Protein AF-A0A8B8QX11-F1 (afdb_monomer_lite)

Radius of gyration: 29.37 Å; chains: 1; bounding box: 84×66×84 Å

Sequence (356 aa):
MDNKTGKLFLIFAKRSDYLTQLTKYLSDDGWHVRSIDDLRVLAAINDKVQSDTVCLLITEPLARDLSKKELLLIVKFTSKNGSLIIAGSGDSQKQDHRDKLNVLAAQYGIRFNDDCVIRPNPYKHYHPKEVLIEDFVVNRGLGDSLRKHIGRKKSIDDSYLKEQGVGTGPRIIYAEGCTLSVGKRSTIVMTSSKWALPSSQAICSFHRDKDGSNRVIALGSASIMEDPYIEKEDNMALIKTFIEFISNKDFAINVSDAKTIEIPESNITPDVNRLIEVPIACFQEPDPLPDDKSTLIDKKLFNIDNSMLPKLIEAYGKLNVSRGPLTLIKPEIDRLPLELEPATHGFLLRKLTREK

Secondary structure (DSSP, 8-state):
-------EEEEE-TTGGG-HHHHHHHHHTT-EEEE-S-TTHHHHHHHH---S-EEEEEESSPSSPPPHHHHHHHHHHHHTT-EEEEE----GGGHHHHHHHHHHHGGGTEEE-S---B-SS--TT--TTEEEEES-B-SHHHHHHHHHH------THHHHHHHTT--SS-EEEEESPPPEEE-TTSEEEEE--TTSBSTT-EEEEEEE-TTS--EEEEES-SGGGSHHHHTSTTHHHHHHHHHHHHH-TT----HHHHHS--PPP------HHHHHTS----SSPPPPPPS-TTTTS--------GGGHHHHHHHHHHHT---S---------SSPPP------------------

Foldseek 3Di:
DDPDQFEEEEEQDLCVVQLPVVCVVCVVVGYDYDYDPDLVVLVVCLVPDPHPAYEYEAEPPGNDQDDPVSLVSVVVCLQQLYEYEYEAFQDLVPVVSQVRSQVSCVVLQKHFDNHAKFFPDDDDPDDRSFDKFAPFFQWVLLQVQLVVLPPDDDDPVCVVCVVVVGDPGAIFTAHRFTFMDGDLQKFQGTAGDCRIAVHRGGQKIWGADPVLRGTYIYGRHPCLSGNVGCPPGSSVSSVVSVVCSRNDSPSDTDSVSRVPDDRDPRDDDPPVVVVVVPDPPDPDDDDDDDPDPVVVPPPDDDDPDCPCVVVVVVVCVVVVPDPDDDDPDPDPPVDDPDPDDPDPDDDPPPDPDPDD

Structure (mmCIF, N/CA/C/O backbone):
data_AF-A0A8B8QX11-F1
#
_entry.id   AF-A0A8B8QX11-F1
#
loop_
_atom_site.group_PDB
_atom_site.id
_atom_site.type_symbol
_atom_site.label_atom_id
_atom_site.label_alt_id
_atom_site.label_comp_id
_atom_site.label_asym_id
_atom_site.label_entity_id
_atom_site.label_seq_id
_atom_site.pdbx_PDB_ins_code
_atom_site.Cartn_x
_atom_site.Cartn_y
_atom_site.Cartn_z
_atom_site.occupancy
_atom_site.B_iso_or_equiv
_atom_site.auth_seq_id
_atom_site.auth_comp_id
_atom_site.auth_asym_id
_atom_site.auth_atom_id
_atom_site.pdbx_PDB_model_num
ATOM 1 N N . MET A 1 1 ? -13.945 4.547 35.382 1.00 36.88 1 MET A N 1
ATOM 2 C CA . MET A 1 1 ? -15.023 4.486 34.379 1.00 36.88 1 MET A CA 1
ATOM 3 C C . MET A 1 1 ? -15.142 5.878 33.808 1.00 36.88 1 MET A C 1
ATOM 5 O O . MET A 1 1 ? -15.429 6.764 34.587 1.00 36.88 1 MET A O 1
ATOM 9 N N . ASP A 1 2 ? -14.879 6.058 32.517 1.00 32.72 2 ASP A N 1
ATOM 10 C CA . ASP A 1 2 ? -15.324 7.232 31.762 1.00 32.72 2 ASP A CA 1
ATOM 11 C C . ASP A 1 2 ? -15.683 6.734 30.363 1.00 32.72 2 ASP A C 1
ATOM 13 O O . ASP A 1 2 ? -14.833 6.546 29.490 1.00 32.72 2 ASP A O 1
ATOM 17 N N . ASN A 1 3 ? -16.966 6.410 30.205 1.00 38.09 3 ASN A N 1
ATOM 18 C CA . ASN A 1 3 ? -17.599 6.141 28.923 1.00 38.09 3 ASN A CA 1
ATOM 19 C C . ASN A 1 3 ? -17.728 7.476 28.186 1.00 38.09 3 ASN A C 1
ATOM 21 O O . ASN A 1 3 ? -18.750 8.148 28.290 1.00 38.09 3 ASN A O 1
ATOM 25 N N . LYS A 1 4 ? -16.689 7.877 27.451 1.00 40.91 4 LYS A N 1
ATOM 26 C CA . LYS A 1 4 ? -16.843 8.897 26.413 1.00 40.91 4 LYS A CA 1
ATOM 27 C C . LYS A 1 4 ? -17.110 8.183 25.096 1.00 40.91 4 LYS A C 1
ATOM 29 O O . LYS A 1 4 ? -16.252 7.476 24.575 1.00 40.91 4 LYS A O 1
ATOM 34 N N . THR A 1 5 ? -18.326 8.353 24.588 1.00 48.88 5 THR A N 1
ATOM 35 C CA . THR A 1 5 ? -18.676 8.151 23.180 1.00 48.88 5 THR A CA 1
ATOM 36 C C . THR A 1 5 ? -17.703 8.980 22.344 1.00 48.88 5 THR A C 1
ATOM 38 O O . THR A 1 5 ? -17.770 10.208 22.355 1.00 48.88 5 THR A O 1
ATOM 41 N N . GLY A 1 6 ? -16.735 8.334 21.703 1.00 63.38 6 GLY A N 1
ATOM 42 C CA . GLY A 1 6 ? -15.656 9.030 21.009 1.00 63.38 6 GLY A CA 1
ATOM 43 C C . GLY A 1 6 ? -14.972 8.138 19.986 1.00 63.38 6 GLY A C 1
ATOM 44 O O . GLY A 1 6 ? -15.007 6.912 20.103 1.00 63.38 6 GLY A O 1
ATOM 45 N N . LYS A 1 7 ? -14.369 8.763 18.971 1.00 79.44 7 LYS A N 1
ATOM 46 C CA . LYS A 1 7 ? -13.597 8.079 17.933 1.00 79.44 7 LYS A CA 1
ATOM 47 C C . LYS A 1 7 ? -12.397 7.380 18.583 1.00 79.44 7 LYS A C 1
ATOM 49 O O . LYS A 1 7 ? -11.600 8.027 19.263 1.00 79.44 7 LYS A O 1
ATOM 54 N N . LEU A 1 8 ? -12.274 6.066 18.410 1.00 84.19 8 LEU A N 1
ATOM 55 C CA . LEU A 1 8 ? -11.213 5.264 19.029 1.00 84.19 8 LEU A CA 1
ATOM 56 C C . LEU A 1 8 ? -10.239 4.769 17.956 1.00 84.19 8 LEU A C 1
ATOM 58 O O . LEU A 1 8 ? -10.659 4.141 16.985 1.00 84.19 8 LEU A O 1
ATOM 62 N N . PHE A 1 9 ? -8.945 5.018 18.147 1.00 85.88 9 PHE A N 1
ATOM 63 C CA . PHE A 1 9 ? -7.885 4.556 17.253 1.00 85.88 9 PHE A CA 1
ATOM 64 C C . PHE A 1 9 ? -6.960 3.593 18.000 1.00 85.88 9 PHE A C 1
ATOM 66 O O . PHE A 1 9 ? -6.338 3.952 18.998 1.00 85.88 9 PHE A O 1
ATOM 73 N N . LEU A 1 10 ? -6.887 2.353 17.536 1.00 86.12 10 LEU A N 1
ATOM 74 C CA . LEU A 1 10 ? -6.102 1.286 18.142 1.00 86.12 10 LEU A CA 1
ATOM 75 C C . LEU A 1 10 ? -4.873 1.021 17.284 1.00 86.12 10 LEU A C 1
ATOM 77 O O . LEU A 1 10 ? -5.010 0.779 16.089 1.00 86.12 10 LEU A O 1
ATOM 81 N N . ILE A 1 11 ? -3.688 1.040 17.885 1.00 86.38 11 ILE A N 1
ATOM 82 C CA . ILE A 1 11 ? -2.427 0.784 17.187 1.00 86.38 11 ILE A CA 1
ATOM 83 C C . ILE A 1 11 ? -1.883 -0.563 17.649 1.00 86.38 11 ILE A C 1
ATOM 85 O O . ILE A 1 11 ? -1.594 -0.745 18.827 1.00 86.38 11 ILE A O 1
ATOM 89 N N . PHE A 1 12 ? -1.740 -1.496 16.712 1.00 84.38 12 PHE A N 1
ATOM 90 C CA . PHE A 1 12 ? -1.061 -2.772 16.895 1.00 84.38 12 PHE A CA 1
ATOM 91 C C . PHE A 1 12 ? 0.217 -2.762 16.049 1.00 84.38 12 PHE A C 1
ATOM 93 O O . PHE A 1 12 ? 0.216 -3.120 14.867 1.00 84.38 12 PHE A O 1
ATOM 100 N N . ALA A 1 13 ? 1.306 -2.292 16.653 1.00 80.00 13 ALA A N 1
ATOM 101 C CA . ALA A 1 13 ? 2.589 -2.089 15.991 1.00 80.00 13 ALA A CA 1
ATOM 102 C C . ALA A 1 13 ? 3.733 -2.537 16.903 1.00 80.00 13 ALA A C 1
ATOM 104 O O . ALA A 1 13 ? 3.718 -2.248 18.094 1.00 80.00 13 ALA A O 1
ATOM 105 N N . LYS A 1 14 ? 4.768 -3.182 16.346 1.00 72.88 14 LYS A N 1
ATOM 106 C CA . LYS A 1 14 ? 5.995 -3.500 17.105 1.00 72.88 14 LYS A CA 1
ATOM 107 C C . LYS A 1 14 ? 6.758 -2.242 17.541 1.00 72.88 14 LYS A C 1
ATOM 109 O O . LYS A 1 14 ? 7.521 -2.277 18.498 1.00 72.88 14 LYS A O 1
ATOM 114 N N . ARG A 1 15 ? 6.595 -1.160 16.780 1.00 71.25 15 ARG A N 1
ATOM 115 C CA . ARG A 1 15 ? 7.331 0.104 16.878 1.00 71.25 15 ARG A CA 1
ATOM 116 C C . ARG A 1 15 ? 6.370 1.272 17.120 1.00 71.25 15 ARG A C 1
ATOM 118 O O . ARG A 1 15 ? 6.361 2.236 16.363 1.00 71.25 15 ARG A O 1
ATOM 125 N N . SER A 1 16 ? 5.537 1.188 18.159 1.00 71.19 16 SER A N 1
ATOM 126 C CA . SER A 1 16 ? 4.616 2.285 18.505 1.00 71.19 16 SER A CA 1
ATOM 127 C C . SER A 1 16 ? 5.335 3.604 18.809 1.00 71.19 16 SER A C 1
ATOM 129 O O . SER A 1 16 ? 4.757 4.669 18.611 1.00 71.19 16 SER A O 1
ATOM 131 N N . ASP A 1 17 ? 6.599 3.536 19.231 1.00 73.75 17 ASP A N 1
ATOM 132 C CA . ASP A 1 17 ? 7.418 4.694 19.613 1.00 73.75 17 ASP A CA 1
ATOM 133 C C . ASP A 1 17 ? 7.771 5.618 18.440 1.00 73.75 17 ASP A C 1
ATOM 135 O O . ASP A 1 17 ? 8.156 6.757 18.663 1.00 73.75 17 ASP A O 1
ATOM 139 N N . TYR A 1 18 ? 7.628 5.149 17.196 1.00 79.12 18 TYR A N 1
ATOM 140 C CA . TYR A 1 18 ? 7.888 5.937 15.985 1.00 79.12 18 TYR A CA 1
ATOM 141 C C . TYR A 1 18 ? 6.623 6.583 15.408 1.00 79.12 18 TYR A C 1
ATOM 143 O O . TYR A 1 18 ? 6.667 7.125 14.309 1.00 79.12 18 TYR A O 1
ATOM 151 N N . LEU A 1 19 ? 5.484 6.481 16.099 1.00 82.75 19 LEU A N 1
ATOM 152 C CA . LEU A 1 19 ? 4.196 7.027 15.661 1.00 82.75 19 LEU A CA 1
ATOM 153 C C . LEU A 1 19 ? 3.760 8.215 16.529 1.00 82.75 19 LEU A C 1
ATOM 155 O O . LEU A 1 19 ? 2.567 8.509 16.631 1.00 82.75 19 LEU A O 1
ATOM 159 N N . THR A 1 20 ? 4.695 8.895 17.197 1.00 84.25 20 THR A N 1
ATOM 160 C CA . THR A 1 20 ? 4.362 9.949 18.165 1.00 84.25 20 THR A CA 1
ATOM 161 C C . THR A 1 20 ? 3.659 11.125 17.495 1.00 84.25 20 THR A C 1
ATOM 163 O O . THR A 1 20 ? 2.621 11.579 17.985 1.00 84.25 20 THR A O 1
ATOM 166 N N . GLN A 1 21 ? 4.139 11.557 16.330 1.00 85.75 21 GLN A N 1
ATOM 167 C CA . GLN A 1 21 ? 3.547 12.645 15.559 1.00 85.75 21 GLN A CA 1
ATOM 168 C C . GLN A 1 21 ? 2.160 12.262 15.036 1.00 85.75 21 GLN A C 1
ATOM 170 O O . GLN A 1 21 ? 1.229 13.067 15.117 1.00 85.75 21 GLN A O 1
ATOM 175 N N . LEU A 1 22 ? 1.981 11.011 14.597 1.00 86.75 22 LEU A N 1
ATOM 176 C CA . LEU A 1 22 ? 0.671 10.483 14.212 1.00 86.75 22 LEU A CA 1
ATOM 177 C C . LEU A 1 22 ? -0.304 10.499 15.396 1.00 86.75 22 LEU A C 1
ATOM 179 O O . LEU A 1 22 ? -1.446 10.930 15.247 1.00 86.75 22 LEU A O 1
ATOM 183 N N . THR A 1 23 ? 0.127 10.049 16.580 1.00 86.50 23 THR A N 1
ATOM 184 C CA . THR A 1 23 ? -0.748 10.015 17.762 1.00 86.50 23 THR A CA 1
ATOM 185 C C . THR A 1 23 ? -1.154 11.412 18.217 1.00 86.50 23 THR A C 1
ATOM 187 O O . THR A 1 23 ? -2.313 11.619 18.575 1.00 86.50 23 THR A O 1
ATOM 190 N N . LYS A 1 24 ? -0.234 12.381 18.129 1.00 87.38 24 LYS A N 1
ATOM 191 C CA . LYS A 1 24 ? -0.506 13.790 18.412 1.00 87.38 24 LYS A CA 1
ATOM 192 C C . LYS A 1 24 ? -1.528 14.353 17.427 1.00 87.38 24 LYS A C 1
ATOM 194 O O . LYS A 1 24 ? -2.547 14.886 17.855 1.00 87.38 24 LYS A O 1
ATOM 199 N N . TYR A 1 25 ? -1.314 14.134 16.130 1.00 86.69 25 TYR A N 1
ATOM 200 C CA . TYR A 1 25 ? -2.248 14.555 15.088 1.00 86.69 25 TYR A CA 1
ATOM 201 C C . TYR A 1 25 ? -3.656 13.976 15.300 1.00 86.69 25 TYR A C 1
ATOM 203 O O . TYR A 1 25 ? -4.654 14.690 15.240 1.00 86.69 25 TYR A O 1
ATOM 211 N N . LEU A 1 26 ? -3.740 12.678 15.594 1.00 86.50 26 LEU A N 1
ATOM 212 C CA . LEU A 1 26 ? -5.005 12.008 15.885 1.00 86.50 26 LEU A CA 1
ATOM 213 C C . LEU A 1 26 ? -5.678 12.583 17.137 1.00 86.50 26 LEU A C 1
ATOM 215 O O . LEU A 1 26 ? -6.893 12.776 17.134 1.00 86.50 26 LEU A O 1
ATOM 219 N N . SER A 1 27 ? -4.909 12.892 18.184 1.00 85.56 27 SER A N 1
ATOM 220 C CA . SER A 1 27 ? -5.449 13.511 19.397 1.00 85.56 27 SER A CA 1
ATOM 221 C C . SER A 1 27 ? -5.988 14.923 19.152 1.00 85.56 27 SER A C 1
ATOM 223 O O . SER A 1 27 ? -7.042 15.261 19.692 1.00 85.56 27 SER A O 1
ATOM 225 N N . ASP A 1 28 ? -5.338 15.697 18.276 1.00 85.62 28 ASP A N 1
ATOM 226 C CA . ASP A 1 28 ? -5.794 17.028 17.862 1.00 85.62 28 ASP A CA 1
ATOM 227 C C . ASP A 1 28 ? -7.104 16.948 17.048 1.00 85.62 28 ASP A C 1
ATOM 229 O O . ASP A 1 28 ? -7.985 17.791 17.205 1.00 85.62 28 ASP A O 1
ATOM 233 N N . ASP A 1 29 ? -7.281 15.894 16.239 1.00 81.62 29 ASP A N 1
ATOM 234 C CA . ASP A 1 29 ? -8.519 15.599 15.487 1.00 81.62 29 ASP A CA 1
ATOM 235 C C . ASP A 1 29 ? -9.624 14.937 16.355 1.00 81.62 29 ASP A C 1
ATOM 237 O O . ASP A 1 29 ? -10.689 14.541 15.867 1.00 81.62 29 ASP A O 1
ATOM 241 N N . GLY A 1 30 ? -9.387 14.811 17.668 1.00 82.12 30 GLY A N 1
ATOM 242 C CA . GLY A 1 30 ? -10.349 14.297 18.647 1.00 82.12 30 GLY A CA 1
ATOM 243 C C . GLY A 1 30 ? -10.424 12.770 18.747 1.00 82.12 30 GLY A C 1
ATOM 244 O O . GLY A 1 30 ? -11.388 12.241 19.306 1.00 82.12 30 GLY A O 1
ATOM 245 N N . TRP A 1 31 ? -9.435 12.042 18.219 1.00 84.44 31 TRP A N 1
ATOM 246 C CA . TRP A 1 31 ? -9.334 10.591 18.371 1.00 84.44 31 TRP A CA 1
ATOM 247 C C . TRP A 1 31 ? -8.647 10.204 19.677 1.00 84.44 31 TRP A C 1
ATOM 249 O O . TRP A 1 31 ? -7.588 10.713 20.042 1.00 84.44 31 TRP A O 1
ATOM 259 N N . HIS A 1 32 ? -9.206 9.206 20.353 1.00 84.19 32 HIS A N 1
ATOM 260 C CA . HIS A 1 32 ? -8.545 8.554 21.473 1.00 84.19 32 HIS A CA 1
ATOM 261 C C . HIS A 1 32 ? -7.634 7.443 20.956 1.00 84.19 32 HIS A C 1
ATOM 263 O O . HIS A 1 32 ? -8.108 6.384 20.545 1.00 84.19 32 HIS A O 1
ATOM 269 N N . VAL A 1 33 ? -6.324 7.684 20.980 1.00 85.12 33 VAL A N 1
ATOM 270 C CA . VAL A 1 33 ? -5.323 6.718 20.518 1.00 85.12 33 VAL A CA 1
ATOM 271 C C . VAL A 1 33 ? -4.908 5.790 21.660 1.00 85.12 33 VAL A C 1
ATOM 273 O O . VAL A 1 33 ? -4.605 6.250 22.761 1.00 85.12 33 VAL A O 1
ATOM 276 N N . ARG A 1 34 ? -4.893 4.476 21.416 1.00 84.75 34 ARG A N 1
ATOM 277 C CA . ARG A 1 34 ? -4.377 3.465 22.352 1.00 84.75 34 ARG A CA 1
ATOM 278 C C . ARG A 1 34 ? -3.467 2.482 21.627 1.00 84.75 34 ARG A C 1
ATOM 280 O O . ARG A 1 34 ? -3.901 1.842 20.671 1.00 84.75 34 ARG A O 1
ATOM 287 N N . SER A 1 35 ? -2.238 2.329 22.114 1.00 82.62 35 SER A N 1
ATOM 288 C CA . SER A 1 35 ? -1.373 1.216 21.711 1.00 82.62 35 SER A CA 1
ATOM 289 C C . SER A 1 35 ? -1.852 -0.066 22.394 1.00 82.62 35 SER A C 1
ATOM 291 O O . SER A 1 35 ? -2.208 -0.041 23.575 1.00 82.62 35 SER A O 1
ATOM 293 N N . ILE A 1 36 ? -1.934 -1.162 21.646 1.00 81.56 36 ILE A N 1
ATOM 294 C CA . ILE A 1 36 ? -2.404 -2.460 22.129 1.00 81.56 36 ILE A CA 1
ATOM 295 C C . ILE A 1 36 ? -1.403 -3.538 21.720 1.00 81.56 36 ILE A C 1
ATOM 297 O O . ILE A 1 36 ? -1.141 -3.712 20.534 1.00 81.56 36 ILE A O 1
ATOM 301 N N . ASP A 1 37 ? -0.968 -4.341 22.691 1.00 74.94 37 ASP A N 1
ATOM 302 C CA . ASP A 1 37 ? -0.152 -5.543 22.453 1.00 74.94 37 ASP A CA 1
ATOM 303 C C . ASP A 1 37 ? -1.007 -6.817 22.310 1.00 74.94 37 ASP A C 1
ATOM 305 O O . ASP A 1 37 ? -0.598 -7.811 21.700 1.00 74.94 37 ASP A O 1
ATOM 309 N N . ASP A 1 38 ? -2.232 -6.790 22.851 1.00 74.06 38 ASP A N 1
ATOM 310 C CA . ASP A 1 38 ? -3.154 -7.923 22.876 1.00 74.06 38 ASP A CA 1
ATOM 311 C C . ASP A 1 38 ? -4.488 -7.663 22.172 1.00 74.06 38 ASP A C 1
ATOM 313 O O . ASP A 1 38 ? -5.389 -6.984 22.666 1.00 74.06 38 ASP A O 1
ATOM 317 N N . LEU A 1 39 ? -4.686 -8.344 21.042 1.00 75.19 39 LEU A N 1
ATOM 318 C CA . LEU A 1 39 ? -5.897 -8.238 20.220 1.00 75.19 39 LEU A CA 1
ATOM 319 C C . LEU A 1 39 ? -7.159 -8.806 20.892 1.00 75.19 39 LEU A C 1
ATOM 321 O O . LEU A 1 39 ? -8.265 -8.610 20.395 1.00 75.19 39 LEU A O 1
ATOM 325 N N . ARG A 1 40 ? -7.040 -9.464 22.053 1.00 70.06 40 ARG A N 1
ATOM 326 C CA . ARG A 1 40 ? -8.198 -9.890 22.866 1.00 70.06 40 ARG A CA 1
ATOM 327 C C . ARG A 1 40 ? -9.006 -8.705 23.390 1.00 70.06 40 ARG A C 1
ATOM 329 O O . ARG A 1 40 ? -10.204 -8.849 23.624 1.00 70.06 40 ARG A O 1
ATOM 336 N N . VAL A 1 41 ? -8.382 -7.531 23.508 1.00 72.56 41 VAL A N 1
ATOM 337 C CA . VAL A 1 41 ? -9.068 -6.278 23.845 1.00 72.56 41 VAL A CA 1
ATOM 338 C C . VAL A 1 41 ? -10.154 -5.955 22.810 1.00 72.56 41 VAL A C 1
ATOM 340 O O . VAL A 1 41 ? -11.187 -5.401 23.177 1.00 72.56 41 VAL A O 1
ATOM 343 N N . LEU A 1 42 ? -10.003 -6.398 21.552 1.00 71.38 42 LEU A N 1
ATOM 344 C CA . LEU A 1 42 ? -11.039 -6.244 20.527 1.00 71.38 42 LEU A CA 1
ATOM 345 C C . LEU A 1 42 ? -12.341 -6.954 20.901 1.00 71.38 42 LEU A C 1
ATOM 347 O O . LEU A 1 42 ? -13.400 -6.430 20.591 1.00 71.38 42 LEU A O 1
ATOM 351 N N . ALA A 1 43 ? -12.297 -8.101 21.589 1.00 66.44 43 ALA A N 1
ATOM 352 C CA . ALA A 1 43 ? -13.510 -8.788 22.036 1.00 66.44 43 ALA A CA 1
ATOM 353 C C . ALA A 1 43 ? -14.260 -7.957 23.090 1.00 66.44 43 ALA A C 1
ATOM 355 O O . ALA A 1 43 ? -15.457 -7.727 22.960 1.00 66.44 43 ALA A O 1
ATOM 356 N N . ALA A 1 44 ? -13.531 -7.418 24.073 1.00 65.88 44 ALA A N 1
ATOM 357 C CA . ALA A 1 44 ? -14.106 -6.549 25.098 1.00 65.88 44 ALA A CA 1
ATOM 358 C C . ALA A 1 44 ? -14.653 -5.236 24.514 1.00 65.88 44 ALA A C 1
ATOM 360 O O . ALA A 1 44 ? -15.662 -4.725 24.993 1.00 65.88 44 ALA A O 1
ATOM 361 N N . ILE A 1 45 ? -14.004 -4.703 23.476 1.00 69.25 45 ILE A N 1
ATOM 362 C CA . ILE A 1 45 ? -14.474 -3.535 22.725 1.00 69.25 45 ILE A CA 1
ATOM 363 C C . ILE A 1 45 ? -15.755 -3.881 21.964 1.00 69.25 45 ILE A C 1
ATOM 365 O O . ILE A 1 45 ? -16.736 -3.156 22.059 1.00 69.25 45 ILE A O 1
ATOM 369 N N . ASN A 1 46 ? -15.789 -5.029 21.289 1.00 64.06 46 ASN A N 1
ATOM 370 C CA . ASN A 1 46 ? -16.930 -5.462 20.482 1.00 64.06 46 ASN A CA 1
ATOM 371 C C . ASN A 1 46 ? -18.216 -5.706 21.298 1.00 64.06 46 ASN A C 1
ATOM 373 O O . ASN A 1 46 ? -19.308 -5.690 20.726 1.00 64.06 46 ASN A O 1
ATOM 377 N N . ASP A 1 47 ? -18.076 -5.942 22.606 1.00 60.31 47 ASP A N 1
ATOM 378 C CA . ASP A 1 47 ? -19.188 -6.168 23.535 1.00 60.31 47 ASP A CA 1
ATOM 379 C C . ASP A 1 47 ? -19.570 -4.913 24.345 1.00 60.31 47 ASP A C 1
ATOM 381 O O . ASP A 1 47 ? -20.685 -4.836 24.857 1.00 60.31 47 ASP A O 1
ATOM 385 N N . LYS A 1 48 ? -18.672 -3.921 24.478 1.00 54.16 48 LYS A N 1
ATOM 386 C CA . LYS A 1 48 ? -18.882 -2.733 25.337 1.00 54.16 48 LYS A CA 1
ATOM 387 C C . LYS A 1 48 ? -19.002 -1.403 24.599 1.00 54.16 48 LYS A C 1
ATOM 389 O O . LYS A 1 48 ? -19.401 -0.416 25.215 1.00 54.16 48 LYS A O 1
ATOM 394 N N . VAL A 1 49 ? -18.607 -1.322 23.334 1.00 52.66 49 VAL A N 1
ATOM 395 C CA . VAL A 1 49 ? -18.358 -0.028 22.696 1.00 52.66 49 VAL A CA 1
ATOM 396 C C . VAL A 1 49 ? -19.543 0.428 21.840 1.00 52.66 49 VAL A C 1
ATOM 398 O O . VAL A 1 49 ? -19.790 -0.087 20.758 1.00 52.66 49 VAL A O 1
ATOM 401 N N . GLN A 1 50 ? -20.235 1.457 22.341 1.00 50.09 50 GLN A N 1
ATOM 402 C CA . GLN A 1 50 ? -21.153 2.351 21.614 1.00 50.09 50 GLN A CA 1
ATOM 403 C C . GLN A 1 50 ? -20.392 3.530 20.957 1.00 50.09 50 GLN A C 1
ATOM 405 O O . GLN A 1 50 ? -20.873 4.658 20.956 1.00 50.09 50 GLN A O 1
ATOM 410 N N . SER A 1 51 ? -19.154 3.344 20.485 1.00 56.19 51 SER A N 1
ATOM 411 C CA . SER A 1 51 ? -18.451 4.423 19.771 1.00 56.19 51 SER A CA 1
ATOM 412 C C . SER A 1 51 ? -18.869 4.444 18.305 1.00 56.19 51 SER A C 1
ATOM 414 O O . SER A 1 51 ? -18.832 3.400 17.653 1.00 56.19 51 SER A O 1
ATOM 416 N N . ASP A 1 52 ? -19.140 5.629 17.762 1.00 62.06 52 ASP A N 1
ATOM 417 C CA . ASP A 1 52 ? -19.544 5.806 16.361 1.00 62.06 52 ASP A CA 1
ATOM 418 C C . ASP A 1 52 ? -18.479 5.366 15.341 1.00 62.06 52 ASP A C 1
ATOM 420 O O . ASP A 1 52 ? -18.806 5.063 14.190 1.00 62.06 52 ASP A O 1
ATOM 424 N N . THR A 1 53 ? -17.191 5.333 15.713 1.00 71.00 53 THR A N 1
ATOM 425 C CA . THR A 1 53 ? -16.108 4.907 14.808 1.00 71.00 53 THR A CA 1
ATOM 426 C C . THR A 1 53 ? -14.911 4.335 15.576 1.00 71.00 53 THR A C 1
ATOM 428 O O . THR A 1 53 ? -14.291 5.038 16.375 1.00 71.00 53 THR A O 1
ATOM 431 N N . VAL A 1 54 ? -14.560 3.071 15.308 1.00 83.19 54 VAL A N 1
ATOM 432 C CA . VAL A 1 54 ? -13.326 2.433 15.803 1.00 83.19 54 VAL A CA 1
ATOM 433 C C . VAL A 1 54 ? -12.433 2.080 14.622 1.00 83.19 54 VAL A C 1
ATOM 435 O O . VAL A 1 54 ? -12.890 1.433 13.678 1.00 83.19 54 VAL A O 1
ATOM 438 N N . CYS A 1 55 ? -11.161 2.465 14.691 1.00 85.81 55 CYS A N 1
ATOM 439 C CA . CYS A 1 55 ? -10.138 2.097 13.720 1.00 85.81 55 CYS A CA 1
ATOM 440 C C . CYS A 1 55 ? -9.053 1.242 14.378 1.00 85.81 55 CYS A C 1
ATOM 442 O O . CYS A 1 55 ? -8.583 1.575 15.463 1.00 85.81 55 CYS A O 1
ATOM 444 N N . LEU A 1 56 ? -8.639 0.165 13.714 1.00 87.88 56 LEU A N 1
ATOM 445 C CA . LEU A 1 56 ? -7.482 -0.646 14.083 1.00 87.88 56 LEU A CA 1
ATOM 446 C C . LEU A 1 56 ? -6.389 -0.476 13.024 1.00 87.88 56 LEU A C 1
ATOM 448 O O . LEU A 1 56 ? -6.625 -0.754 11.854 1.00 87.88 56 LEU A O 1
ATOM 452 N N . LEU A 1 57 ? -5.199 -0.048 13.433 1.00 89.00 57 LEU A N 1
ATOM 453 C CA . LEU A 1 57 ? -3.995 0.008 12.610 1.00 89.00 57 LEU A CA 1
ATOM 454 C C . LEU A 1 57 ? -3.110 -1.198 12.930 1.00 89.00 57 LEU A C 1
ATOM 456 O O . LEU A 1 57 ? -2.718 -1.389 14.078 1.00 89.00 57 LEU A O 1
ATOM 460 N N . ILE A 1 58 ? -2.785 -1.990 11.912 1.00 87.12 58 ILE A N 1
ATOM 461 C CA . ILE A 1 58 ? -1.839 -3.105 11.979 1.00 87.12 58 ILE A CA 1
ATOM 462 C C . ILE A 1 58 ? -0.666 -2.769 11.067 1.00 87.12 58 ILE A C 1
ATOM 464 O O . ILE A 1 58 ? -0.858 -2.587 9.865 1.00 87.12 58 ILE A O 1
ATOM 468 N N . THR A 1 59 ? 0.541 -2.710 11.623 1.00 83.50 59 THR A N 1
ATOM 469 C CA . THR A 1 59 ? 1.763 -2.423 10.858 1.00 83.50 59 THR A CA 1
ATOM 470 C C . THR A 1 59 ? 2.694 -3.628 10.810 1.00 83.50 59 THR A C 1
ATOM 472 O O . THR A 1 59 ? 2.865 -4.329 11.810 1.00 83.50 59 THR A O 1
ATOM 475 N N . GLU A 1 60 ? 3.372 -3.814 9.684 1.00 73.81 60 GLU A N 1
ATOM 476 C CA . GLU A 1 60 ? 4.530 -4.688 9.545 1.00 73.81 60 GLU A CA 1
ATOM 477 C C . GLU A 1 60 ? 5.827 -3.930 9.897 1.00 73.81 60 GLU A C 1
ATOM 479 O O . GLU A 1 60 ? 6.015 -2.815 9.411 1.00 73.81 60 GLU A O 1
ATOM 484 N N . PRO A 1 61 ? 6.748 -4.493 10.709 1.00 60.84 61 PRO A N 1
ATOM 485 C CA . PRO A 1 61 ? 6.722 -5.827 11.309 1.00 60.84 61 PRO A CA 1
ATOM 486 C C . PRO A 1 61 ? 5.695 -5.958 12.440 1.00 60.84 61 PRO A C 1
ATOM 488 O O . PRO A 1 61 ? 5.568 -5.080 13.295 1.00 60.84 61 PRO A O 1
ATOM 491 N N . LEU A 1 62 ? 5.020 -7.110 12.470 1.00 67.81 62 LEU A N 1
ATOM 492 C CA . LEU A 1 62 ? 4.071 -7.463 13.524 1.00 67.81 62 LEU A CA 1
ATOM 493 C C . LEU A 1 62 ? 4.782 -7.530 14.886 1.00 67.81 62 LEU A C 1
ATOM 495 O O . LEU A 1 62 ? 5.912 -8.016 14.989 1.00 67.81 62 LEU A O 1
ATOM 499 N N . ALA A 1 63 ? 4.111 -7.053 15.941 1.00 61.19 63 ALA A N 1
ATOM 500 C CA . ALA A 1 63 ? 4.609 -7.159 17.317 1.00 61.19 63 ALA A CA 1
ATOM 501 C C . ALA A 1 63 ? 4.732 -8.626 17.755 1.00 61.19 63 ALA A C 1
ATOM 503 O O . ALA A 1 63 ? 5.701 -9.011 18.408 1.00 61.19 63 ALA A O 1
ATOM 504 N N . ARG A 1 64 ? 3.757 -9.444 17.341 1.00 69.62 64 ARG A N 1
ATOM 505 C CA . ARG A 1 64 ? 3.682 -10.884 17.581 1.00 69.62 64 ARG A CA 1
ATOM 506 C C . ARG A 1 64 ? 2.893 -11.582 16.483 1.00 69.62 64 ARG A C 1
ATOM 508 O O . ARG A 1 64 ? 2.126 -10.951 15.755 1.00 69.62 64 ARG A O 1
ATOM 515 N N . ASP A 1 65 ? 3.025 -12.897 16.439 1.00 70.75 65 ASP A N 1
ATOM 516 C CA . ASP A 1 65 ? 2.261 -13.734 15.525 1.00 70.75 65 ASP A CA 1
ATOM 517 C C . ASP A 1 65 ? 0.756 -13.670 15.808 1.00 70.75 65 ASP A C 1
ATOM 519 O O . ASP A 1 65 ? 0.306 -13.694 16.960 1.00 70.75 65 ASP A O 1
ATOM 523 N N . LEU A 1 66 ? -0.020 -13.603 14.724 1.00 75.25 66 LEU A N 1
ATOM 524 C CA . LEU A 1 66 ? -1.478 -13.605 14.756 1.00 75.25 66 LEU A CA 1
ATOM 525 C C . LEU A 1 66 ? -1.986 -15.044 14.839 1.00 75.25 66 LEU A C 1
ATOM 527 O O . LEU A 1 66 ? -1.799 -15.847 13.923 1.00 75.25 66 LEU A O 1
ATOM 531 N N . SER A 1 67 ? -2.679 -15.380 15.925 1.00 81.06 67 SER A N 1
ATOM 532 C CA . SER A 1 67 ? -3.344 -16.678 16.030 1.00 81.06 67 SER A CA 1
ATOM 533 C C . SER A 1 67 ? -4.616 -16.725 15.175 1.00 81.06 67 SER A C 1
ATOM 535 O O . SER A 1 67 ? -5.278 -15.712 14.938 1.00 81.06 67 SER A O 1
ATOM 537 N N . LYS A 1 68 ? -5.057 -17.933 14.797 1.00 81.44 68 LYS A N 1
ATOM 538 C CA . LYS A 1 68 ? -6.338 -18.133 14.087 1.00 81.44 68 LYS A CA 1
ATOM 539 C C . LYS A 1 68 ? -7.533 -17.513 14.827 1.00 81.44 68 LYS A C 1
ATOM 541 O O . LYS A 1 68 ? -8.458 -17.015 14.193 1.00 81.44 68 LYS A O 1
ATOM 546 N N . LYS A 1 69 ? -7.514 -17.518 16.166 1.00 83.38 69 LYS A N 1
ATOM 547 C CA . LYS A 1 69 ? -8.574 -16.913 16.991 1.00 83.38 69 LYS A CA 1
ATOM 548 C C . LYS A 1 69 ? -8.609 -15.392 16.838 1.00 83.38 69 LYS A C 1
ATOM 550 O O . LYS A 1 69 ? -9.688 -14.816 16.811 1.00 83.38 69 LYS A O 1
ATOM 555 N N . GLU A 1 70 ? -7.453 -14.752 16.707 1.00 83.62 70 GLU A N 1
ATOM 556 C CA . GLU A 1 70 ? -7.342 -13.296 16.560 1.00 83.62 70 GLU A CA 1
ATOM 557 C C . GLU A 1 70 ? -7.728 -12.829 15.168 1.00 83.62 70 GLU A C 1
ATOM 559 O O . GLU A 1 70 ? -8.431 -11.832 15.047 1.00 83.62 70 GLU A O 1
ATOM 564 N N . LEU A 1 71 ? -7.385 -13.598 14.133 1.00 83.25 71 LEU A N 1
ATOM 565 C CA . LEU A 1 71 ? -7.895 -13.354 12.784 1.00 83.25 71 LEU A CA 1
ATOM 566 C C . LEU A 1 71 ? -9.431 -13.357 12.773 1.00 83.25 71 LEU A C 1
ATOM 568 O O . LEU A 1 71 ? -10.045 -12.436 12.244 1.00 83.25 71 LEU A O 1
ATOM 572 N N . LEU A 1 72 ? -10.065 -14.330 13.439 1.00 84.19 72 LEU A N 1
ATOM 573 C CA . LEU A 1 72 ? -11.526 -14.361 13.578 1.00 84.19 72 LEU A CA 1
ATOM 574 C C . LEU A 1 72 ? -12.076 -13.163 14.367 1.00 84.19 72 LEU A C 1
ATOM 576 O O . LEU A 1 72 ? -13.171 -12.692 14.065 1.00 84.19 72 LEU A O 1
ATOM 580 N N . LEU A 1 73 ? -11.347 -12.661 15.369 1.00 84.38 73 LEU A N 1
ATOM 581 C CA . LEU A 1 73 ? -11.740 -11.451 16.097 1.00 84.38 73 LEU A CA 1
ATOM 582 C C . LEU A 1 73 ? -11.663 -10.206 15.211 1.00 84.38 73 LEU A C 1
ATOM 584 O O . LEU A 1 73 ? -12.590 -9.404 15.251 1.00 84.38 73 LEU A O 1
ATOM 588 N N . ILE A 1 74 ? -10.623 -10.068 14.384 1.00 84.50 74 ILE A N 1
ATOM 589 C CA . ILE A 1 74 ? -10.475 -8.947 13.441 1.00 84.50 74 ILE A CA 1
ATOM 590 C C . ILE A 1 74 ? -11.596 -8.972 12.392 1.00 84.50 74 ILE A C 1
ATOM 592 O O . ILE A 1 74 ? -12.183 -7.936 12.085 1.00 84.50 74 ILE A O 1
ATOM 596 N N . VAL A 1 75 ? -11.960 -10.154 11.890 1.00 84.06 75 VAL A N 1
ATOM 597 C CA . VAL A 1 75 ? -13.091 -10.317 10.957 1.00 84.06 75 VAL A CA 1
ATOM 598 C C . VAL A 1 75 ? -14.419 -9.950 11.613 1.00 84.06 75 VAL A C 1
ATOM 600 O O . VAL A 1 75 ? -15.237 -9.236 11.036 1.00 84.06 75 VAL A O 1
ATOM 603 N N . LYS A 1 76 ? -14.646 -10.398 12.852 1.00 84.56 76 LYS A N 1
ATOM 604 C CA . LYS A 1 76 ? -15.843 -10.013 13.612 1.00 84.56 76 LYS A CA 1
ATOM 605 C C . LYS A 1 76 ? -15.873 -8.515 13.914 1.00 84.56 76 LYS A C 1
ATOM 607 O O . LYS A 1 76 ? -16.951 -7.936 13.944 1.00 84.56 76 LYS A O 1
ATOM 612 N N . PHE A 1 77 ? -14.716 -7.912 14.172 1.00 84.06 77 PHE A N 1
ATOM 613 C CA . PHE A 1 77 ? -14.577 -6.486 14.448 1.00 84.06 77 PHE A CA 1
ATOM 614 C C . PHE A 1 77 ? -14.902 -5.643 13.214 1.00 84.06 77 PHE A C 1
ATOM 616 O O . PHE A 1 77 ? -15.720 -4.732 13.303 1.00 84.06 77 PHE A O 1
ATOM 623 N N . THR A 1 78 ? -14.332 -5.988 12.058 1.00 82.12 78 THR A N 1
ATOM 624 C CA . THR A 1 78 ? -14.635 -5.305 10.792 1.00 82.12 78 THR A CA 1
ATOM 625 C C . THR A 1 78 ? -16.122 -5.402 10.466 1.00 82.12 78 THR A C 1
ATOM 627 O O . THR A 1 78 ? -16.770 -4.368 10.315 1.00 82.12 78 THR A O 1
ATOM 630 N N . SER A 1 79 ? -16.698 -6.611 10.551 1.00 80.19 79 SER A N 1
ATOM 631 C CA . SER A 1 79 ? -18.128 -6.867 10.285 1.00 80.19 79 SER A CA 1
ATOM 632 C C . SER A 1 79 ? -19.088 -6.000 11.114 1.00 80.19 79 SER A C 1
ATOM 634 O O . SER A 1 79 ? -20.198 -5.717 10.669 1.00 80.19 79 SER A O 1
ATOM 636 N N . LYS A 1 80 ? -18.686 -5.562 12.316 1.00 76.50 80 LYS A N 1
ATOM 637 C CA . LYS A 1 80 ? -19.477 -4.667 13.177 1.00 76.50 80 LYS A CA 1
ATOM 638 C C . LYS A 1 80 ? -19.108 -3.186 12.990 1.00 76.50 80 LYS A C 1
ATOM 640 O O . LYS A 1 80 ? -19.021 -2.449 13.968 1.00 76.50 80 LYS A O 1
ATOM 645 N N . ASN A 1 81 ? -18.907 -2.743 11.745 1.00 74.75 81 ASN A N 1
ATOM 646 C CA . ASN A 1 81 ? -18.590 -1.350 11.383 1.00 74.75 81 ASN A CA 1
ATOM 647 C C . ASN A 1 81 ? -17.213 -0.857 11.894 1.00 74.75 81 ASN A C 1
ATOM 649 O O . ASN A 1 81 ? -16.945 0.348 11.947 1.00 74.75 81 ASN A O 1
ATOM 653 N N . GLY A 1 82 ? -16.328 -1.787 12.264 1.00 80.88 82 GLY A N 1
ATOM 654 C CA . GLY A 1 82 ? -14.934 -1.500 12.580 1.00 80.88 82 GLY A CA 1
ATOM 655 C C . GLY A 1 82 ? -14.135 -1.228 11.308 1.00 80.88 82 GLY A C 1
ATOM 656 O O . GLY A 1 82 ? -14.297 -1.909 10.296 1.00 80.88 82 GLY A O 1
ATOM 657 N N . SER A 1 83 ? -13.259 -0.227 11.347 1.00 88.31 83 SER A N 1
ATOM 658 C CA . SER A 1 83 ? -12.366 0.087 10.228 1.00 88.31 83 SER A CA 1
ATOM 659 C C . SER A 1 83 ? -10.966 -0.461 10.483 1.00 88.31 83 SER A C 1
ATOM 661 O O . SER A 1 83 ? -10.505 -0.491 11.624 1.00 88.31 83 SER A O 1
ATOM 663 N N . LEU A 1 84 ? -10.291 -0.909 9.429 1.00 90.81 84 LEU A N 1
ATOM 664 C CA . LEU A 1 84 ? -8.985 -1.559 9.519 1.00 90.81 84 LEU A CA 1
ATOM 665 C C . LEU A 1 84 ? -7.991 -0.891 8.565 1.00 90.81 84 LEU A C 1
ATOM 667 O O . LEU A 1 84 ? -8.279 -0.727 7.385 1.00 90.81 84 LEU A O 1
ATOM 671 N N . ILE A 1 85 ? -6.808 -0.544 9.057 1.00 92.56 85 ILE A N 1
ATOM 672 C CA . ILE A 1 85 ? -5.665 -0.143 8.237 1.00 92.56 85 ILE A CA 1
ATOM 673 C C . ILE A 1 85 ? -4.605 -1.230 8.374 1.00 92.56 85 ILE A C 1
ATOM 675 O O . ILE A 1 85 ? -4.177 -1.546 9.482 1.00 92.56 85 ILE A O 1
ATOM 679 N N . ILE A 1 86 ? -4.185 -1.796 7.250 1.00 92.25 86 ILE A N 1
ATOM 680 C CA . ILE A 1 86 ? -3.115 -2.784 7.163 1.00 92.25 86 ILE A CA 1
ATOM 681 C C . ILE A 1 86 ? -1.951 -2.129 6.425 1.00 92.25 86 ILE A C 1
ATOM 683 O O . ILE A 1 86 ? -2.096 -1.757 5.261 1.00 92.25 86 ILE A O 1
ATOM 687 N N . ALA A 1 87 ? -0.807 -1.990 7.087 1.00 91.50 87 ALA A N 1
ATOM 688 C CA . ALA A 1 87 ? 0.394 -1.411 6.502 1.00 91.50 87 ALA A CA 1
ATOM 689 C C . ALA A 1 87 ? 1.522 -2.447 6.422 1.00 91.50 87 ALA A C 1
ATOM 691 O O . ALA A 1 87 ? 1.902 -3.013 7.445 1.00 91.50 87 ALA A O 1
ATOM 692 N N . GLY A 1 88 ? 2.033 -2.705 5.218 1.00 88.19 88 GLY A N 1
ATOM 693 C CA . GLY A 1 88 ? 3.114 -3.662 4.952 1.00 88.19 88 GLY A CA 1
ATOM 694 C C . GLY A 1 88 ? 4.500 -3.016 4.876 1.00 88.19 88 GLY A C 1
ATOM 695 O O . GLY A 1 88 ? 4.647 -1.806 5.048 1.00 88.19 88 GLY A O 1
ATOM 696 N N . SER A 1 89 ? 5.524 -3.819 4.585 1.00 86.50 89 SER A N 1
ATOM 697 C CA . SER A 1 89 ? 6.883 -3.340 4.288 1.00 86.50 89 SER A CA 1
ATOM 698 C C . SER A 1 89 ? 7.514 -4.126 3.131 1.00 86.50 89 SER A C 1
ATOM 700 O O . SER A 1 89 ? 7.227 -5.306 2.920 1.00 86.50 89 SER A O 1
ATOM 702 N N . GLY A 1 90 ? 8.373 -3.464 2.355 1.00 77.38 90 GLY A N 1
ATOM 703 C CA . GLY A 1 90 ? 9.050 -4.017 1.178 1.00 77.38 90 GLY A CA 1
ATOM 704 C C . GLY A 1 90 ? 10.385 -4.704 1.449 1.00 77.38 90 GLY A C 1
ATOM 705 O O . GLY A 1 90 ? 11.051 -5.120 0.509 1.00 77.38 90 GLY A O 1
ATOM 706 N N . ASP A 1 91 ? 10.821 -4.832 2.702 1.00 71.62 91 ASP A N 1
ATOM 707 C CA . ASP A 1 91 ? 12.137 -5.414 2.973 1.00 71.62 91 ASP A CA 1
ATOM 708 C C . ASP A 1 91 ? 12.119 -6.954 2.920 1.00 71.62 91 ASP A C 1
ATOM 710 O O . ASP A 1 91 ? 11.353 -7.610 3.628 1.00 71.62 91 ASP A O 1
ATOM 714 N N . SER A 1 92 ? 12.984 -7.536 2.083 1.00 56.38 92 SER A N 1
ATOM 715 C CA . SER A 1 92 ? 13.047 -8.980 1.788 1.00 56.38 92 SER A CA 1
ATOM 716 C C . SER A 1 92 ? 13.496 -9.841 2.974 1.00 56.38 92 SER A C 1
ATOM 718 O O . SER A 1 92 ? 13.259 -11.044 3.002 1.00 56.38 92 SER A O 1
ATOM 720 N N . GLN A 1 93 ? 14.090 -9.233 4.004 1.00 57.44 93 GLN A N 1
ATOM 721 C CA . GLN A 1 93 ? 14.580 -9.919 5.207 1.00 57.44 93 GLN A CA 1
ATOM 722 C C . GLN A 1 93 ? 13.454 -10.387 6.159 1.00 57.44 93 GLN A C 1
ATOM 724 O O . GLN A 1 93 ? 13.740 -10.881 7.249 1.00 57.44 93 GLN A O 1
ATOM 729 N N . LYS A 1 94 ? 12.171 -10.186 5.809 1.00 62.41 94 LYS A N 1
ATOM 730 C CA . LYS A 1 94 ? 11.017 -10.376 6.715 1.00 62.41 94 LYS A CA 1
ATOM 731 C C . LYS A 1 94 ? 9.839 -11.141 6.087 1.00 62.41 94 LYS A C 1
ATOM 733 O O . LYS A 1 94 ? 8.691 -10.896 6.455 1.00 62.41 94 LYS A O 1
ATOM 738 N N . GLN A 1 95 ? 10.106 -12.083 5.177 1.00 65.38 95 GLN A N 1
ATOM 739 C CA . GLN A 1 95 ? 9.069 -12.870 4.480 1.00 65.38 95 GLN A CA 1
ATOM 740 C C . GLN A 1 95 ? 8.030 -13.504 5.434 1.00 65.38 95 GLN A C 1
ATOM 742 O O . GLN A 1 95 ? 6.829 -13.405 5.180 1.00 65.38 95 GLN A O 1
ATOM 747 N N . ASP A 1 96 ? 8.458 -14.032 6.587 1.00 69.31 96 ASP A N 1
ATOM 748 C CA . ASP A 1 96 ? 7.567 -14.677 7.568 1.00 69.31 96 ASP A CA 1
ATOM 749 C C . ASP A 1 96 ? 6.468 -13.754 8.121 1.00 69.31 96 ASP A C 1
ATOM 751 O O . ASP A 1 96 ? 5.362 -14.201 8.437 1.00 69.31 96 ASP A O 1
ATOM 755 N N . HIS A 1 97 ? 6.761 -12.463 8.299 1.00 73.06 97 HIS A N 1
ATOM 756 C CA . HIS A 1 97 ? 5.783 -11.504 8.818 1.00 73.06 97 HIS A CA 1
ATOM 757 C C . HIS A 1 97 ? 4.794 -11.087 7.732 1.00 73.06 97 HIS A C 1
ATOM 759 O O . HIS A 1 97 ? 3.591 -10.991 8.005 1.00 73.06 97 HIS A O 1
ATOM 765 N N . ARG A 1 98 ? 5.285 -10.924 6.501 1.00 80.38 98 ARG A N 1
ATOM 766 C CA . ARG A 1 98 ? 4.461 -10.592 5.343 1.00 80.38 98 ARG A CA 1
ATOM 767 C C . ARG A 1 98 ? 3.462 -11.691 5.037 1.00 80.38 98 ARG A C 1
ATOM 769 O O . ARG A 1 98 ? 2.296 -11.393 4.810 1.00 80.38 98 ARG A O 1
ATOM 776 N N . ASP A 1 99 ? 3.869 -12.956 5.084 1.00 81.94 99 ASP A N 1
ATOM 777 C CA . ASP A 1 99 ? 2.961 -14.077 4.828 1.00 81.94 99 ASP A CA 1
ATOM 778 C C . ASP A 1 99 ? 1.808 -14.119 5.834 1.00 81.94 99 ASP A C 1
ATOM 780 O O . ASP A 1 99 ? 0.650 -14.32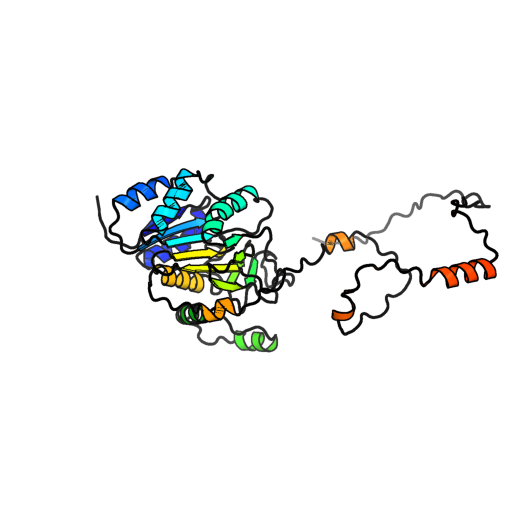0 5.463 1.00 81.94 99 ASP A O 1
ATOM 784 N N . LYS A 1 100 ? 2.082 -13.821 7.107 1.00 80.81 100 LYS A N 1
ATOM 785 C CA . LYS A 1 100 ? 1.049 -13.730 8.153 1.00 80.81 100 LYS A CA 1
ATOM 786 C C . LYS A 1 100 ? 0.097 -12.559 7.909 1.00 80.81 100 LYS A C 1
ATOM 788 O O . LYS A 1 100 ? -1.116 -12.702 8.074 1.00 80.81 100 LYS A O 1
ATOM 793 N N . LEU A 1 101 ? 0.626 -11.416 7.482 1.00 85.38 101 LEU A N 1
ATOM 794 C CA . LEU A 1 101 ? -0.171 -10.249 7.112 1.00 85.38 101 LEU A CA 1
ATOM 795 C C . LEU A 1 101 ? -0.987 -10.502 5.827 1.00 85.38 101 LEU A C 1
ATOM 797 O O . LEU A 1 101 ? -2.153 -10.114 5.747 1.00 85.38 101 LEU A O 1
ATOM 801 N N . ASN A 1 102 ? -0.439 -11.266 4.882 1.00 89.56 102 ASN A N 1
ATOM 802 C CA . ASN A 1 102 ? -1.113 -11.744 3.677 1.00 89.56 102 ASN A CA 1
ATOM 803 C C . ASN A 1 102 ? -2.267 -12.697 3.994 1.00 89.56 102 ASN A C 1
ATOM 805 O O . ASN A 1 102 ? -3.300 -12.611 3.339 1.00 89.56 102 ASN A O 1
ATOM 809 N N . VAL A 1 103 ? -2.162 -13.554 5.016 1.00 87.94 103 VAL A N 1
ATOM 810 C CA . VAL A 1 103 ? -3.290 -14.401 5.459 1.00 87.94 103 VAL A CA 1
ATOM 811 C C . VAL A 1 103 ? -4.493 -13.550 5.892 1.00 87.94 103 VAL A C 1
ATOM 813 O O . VAL A 1 103 ? -5.636 -13.911 5.604 1.00 87.94 103 VAL A O 1
ATOM 816 N N . LEU A 1 104 ? -4.254 -12.412 6.552 1.00 87.44 104 LEU A N 1
ATOM 817 C CA . LEU A 1 104 ? -5.308 -11.457 6.906 1.00 87.44 104 LEU A CA 1
ATOM 818 C C . LEU A 1 104 ? -5.829 -10.711 5.666 1.00 87.44 104 LEU A C 1
ATOM 820 O O . LEU A 1 104 ? -7.037 -10.649 5.442 1.00 87.44 104 LEU A O 1
ATOM 824 N N . ALA A 1 105 ? -4.926 -10.168 4.848 1.00 89.31 105 ALA A N 1
ATOM 825 C CA . ALA A 1 105 ? -5.266 -9.348 3.685 1.00 89.31 105 ALA A CA 1
ATOM 826 C C . ALA A 1 105 ? -5.965 -10.134 2.558 1.00 89.31 105 ALA A C 1
ATOM 828 O O . ALA A 1 105 ? -6.826 -9.590 1.857 1.00 89.31 105 ALA A O 1
ATOM 829 N N . ALA A 1 106 ? -5.676 -11.434 2.431 1.00 89.56 106 ALA A N 1
ATOM 830 C CA . ALA A 1 106 ? -6.249 -12.316 1.417 1.00 89.56 106 ALA A CA 1
ATOM 831 C C . ALA A 1 106 ? -7.781 -12.389 1.487 1.00 89.56 106 ALA A C 1
ATOM 833 O O . ALA A 1 106 ? -8.443 -12.553 0.462 1.00 89.56 106 ALA A O 1
ATOM 834 N N . GLN A 1 107 ? -8.369 -12.205 2.673 1.00 86.75 107 GLN A N 1
ATOM 835 C CA . GLN A 1 107 ? -9.825 -12.199 2.863 1.00 86.75 107 GLN A CA 1
ATOM 836 C C . GLN A 1 107 ? -10.499 -11.046 2.102 1.00 86.75 107 GLN A C 1
ATOM 838 O O . GLN A 1 107 ? -11.585 -11.210 1.535 1.00 86.75 107 GLN A O 1
ATOM 843 N N . TYR A 1 108 ? -9.796 -9.917 2.004 1.00 87.75 108 TYR A N 1
ATOM 844 C CA . TYR A 1 108 ? -10.201 -8.726 1.259 1.00 87.75 108 TYR A CA 1
ATOM 845 C C . TYR A 1 108 ? -9.718 -8.757 -0.203 1.00 87.75 108 TYR A C 1
ATOM 847 O O . TYR A 1 108 ? -9.936 -7.812 -0.960 1.00 87.75 108 TYR A O 1
ATOM 855 N N . GLY A 1 109 ? -9.088 -9.855 -0.638 1.00 87.75 109 GLY A N 1
ATOM 856 C CA . GLY A 1 109 ? -8.541 -10.007 -1.985 1.00 87.75 109 GLY A CA 1
ATOM 857 C C . GLY A 1 109 ? -7.304 -9.146 -2.236 1.00 87.75 109 GLY A C 1
ATOM 858 O O . GLY A 1 109 ? -7.115 -8.699 -3.363 1.00 87.75 109 GLY A O 1
ATOM 859 N N . ILE A 1 110 ? -6.506 -8.875 -1.203 1.00 91.88 110 ILE A N 1
ATOM 860 C CA . ILE A 1 110 ? -5.279 -8.077 -1.289 1.00 91.88 110 ILE A CA 1
ATOM 861 C C . ILE A 1 110 ? -4.099 -8.961 -0.885 1.00 91.88 110 ILE A C 1
ATOM 863 O O . ILE A 1 110 ? -4.193 -9.725 0.075 1.00 91.88 110 ILE A O 1
ATOM 867 N N . ARG A 1 111 ? -2.985 -8.852 -1.608 1.00 92.12 111 ARG A N 1
ATOM 868 C CA . ARG A 1 111 ? -1.720 -9.514 -1.283 1.00 92.12 111 ARG A CA 1
ATOM 869 C C . ARG A 1 111 ? -0.574 -8.516 -1.408 1.00 92.12 111 ARG A C 1
ATOM 871 O O . ARG A 1 111 ? -0.474 -7.819 -2.409 1.00 92.12 111 ARG A O 1
ATOM 878 N N . PHE A 1 112 ? 0.280 -8.473 -0.401 1.00 91.25 112 PHE A N 1
ATOM 879 C CA . PHE A 1 112 ? 1.532 -7.729 -0.379 1.00 91.25 112 PHE A CA 1
ATOM 880 C C . PHE A 1 112 ? 2.602 -8.564 -1.084 1.00 91.25 112 PHE A C 1
ATOM 882 O O . PHE A 1 112 ? 2.789 -9.743 -0.752 1.00 91.25 112 PHE A O 1
ATOM 889 N N . ASN A 1 113 ? 3.247 -7.974 -2.088 1.00 89.81 113 ASN A N 1
ATOM 890 C CA . ASN A 1 113 ? 4.239 -8.650 -2.918 1.00 89.81 113 ASN A CA 1
ATOM 891 C C . ASN A 1 113 ? 5.605 -8.707 -2.219 1.00 89.81 113 ASN A C 1
ATOM 893 O O . ASN A 1 113 ? 5.875 -7.952 -1.284 1.00 89.81 113 ASN A O 1
ATOM 897 N N . ASP A 1 114 ? 6.459 -9.635 -2.662 1.00 87.06 114 ASP A N 1
ATOM 898 C CA . ASP A 1 114 ? 7.850 -9.730 -2.203 1.00 87.06 114 ASP A CA 1
ATOM 899 C C . ASP A 1 114 ? 8.780 -8.886 -3.064 1.00 87.06 114 ASP A C 1
ATOM 901 O O . ASP A 1 114 ? 9.649 -9.380 -3.777 1.00 87.06 114 ASP A O 1
ATOM 905 N N . ASP A 1 115 ? 8.529 -7.586 -3.030 1.00 86.88 115 ASP A N 1
ATOM 906 C CA . ASP A 1 115 ? 9.319 -6.587 -3.717 1.00 86.88 115 ASP A CA 1
ATOM 907 C C . ASP A 1 115 ? 9.504 -5.340 -2.849 1.00 86.88 115 ASP A C 1
ATOM 909 O O . ASP A 1 115 ? 8.861 -5.143 -1.815 1.00 86.88 115 ASP A O 1
ATOM 913 N N . CYS A 1 116 ? 10.424 -4.487 -3.287 1.00 88.62 116 CYS A N 1
ATOM 914 C CA . CYS A 1 116 ? 10.649 -3.179 -2.704 1.00 88.62 116 CYS A CA 1
ATOM 915 C C . CYS A 1 116 ? 10.567 -2.147 -3.818 1.00 88.62 116 CYS A C 1
ATOM 917 O O . CYS A 1 116 ? 11.269 -2.263 -4.824 1.00 88.62 116 CYS A O 1
ATOM 919 N N . VAL A 1 117 ? 9.719 -1.140 -3.631 1.00 89.69 117 VAL A N 1
ATOM 920 C CA . VAL A 1 117 ? 9.662 -0.008 -4.550 1.00 89.69 117 VAL A CA 1
ATOM 921 C C . VAL A 1 117 ? 10.934 0.809 -4.350 1.00 89.69 117 VAL A C 1
ATOM 923 O O . VAL A 1 117 ? 11.185 1.318 -3.259 1.00 89.69 117 VAL A O 1
ATOM 926 N N . ILE A 1 118 ? 11.735 0.924 -5.405 1.00 89.31 118 ILE A N 1
ATOM 927 C CA . ILE A 1 118 ? 12.987 1.675 -5.411 1.00 89.31 118 ILE A CA 1
ATOM 928 C C . ILE A 1 118 ? 12.960 2.785 -6.455 1.00 89.31 118 ILE A C 1
ATOM 930 O O . ILE A 1 118 ? 12.272 2.707 -7.475 1.00 89.31 118 ILE A O 1
ATOM 934 N N . ARG A 1 119 ? 13.753 3.826 -6.217 1.00 84.69 119 ARG A N 1
ATOM 935 C CA . ARG A 1 119 ? 14.016 4.881 -7.190 1.00 84.69 119 ARG A CA 1
ATOM 936 C C . ARG A 1 119 ? 15.393 4.638 -7.819 1.00 84.69 119 ARG A C 1
ATOM 938 O O . ARG A 1 119 ? 16.385 4.718 -7.098 1.00 84.69 119 ARG A O 1
ATOM 945 N N . PRO A 1 120 ? 15.489 4.372 -9.134 1.00 80.56 120 PRO A N 1
ATOM 946 C CA . PRO A 1 120 ? 16.778 4.201 -9.805 1.00 80.56 120 PRO A CA 1
ATOM 947 C C . PRO A 1 120 ? 17.542 5.525 -9.921 1.00 80.56 120 PRO A C 1
ATOM 949 O O . PRO A 1 120 ? 18.766 5.551 -9.828 1.00 80.56 120 PRO A O 1
ATOM 952 N N . ASN A 1 121 ? 16.821 6.636 -10.090 1.00 77.94 121 ASN A N 1
ATOM 953 C CA . ASN A 1 121 ? 17.435 7.949 -10.235 1.00 77.94 121 ASN A CA 1
ATOM 954 C C . ASN A 1 121 ? 17.645 8.582 -8.855 1.00 77.94 121 ASN A C 1
ATOM 956 O O . ASN A 1 121 ? 16.661 8.747 -8.124 1.00 77.94 121 ASN A O 1
ATOM 960 N N . PRO A 1 122 ? 18.873 8.998 -8.507 1.00 74.75 122 PRO A N 1
ATOM 961 C CA . PRO A 1 122 ? 19.124 9.672 -7.243 1.00 74.75 122 PRO A CA 1
ATOM 962 C C . PRO A 1 122 ? 18.320 10.974 -7.178 1.00 74.75 122 PRO A C 1
ATOM 964 O O . PRO A 1 122 ? 18.212 11.710 -8.160 1.00 74.75 122 PRO A O 1
ATOM 967 N N . TYR A 1 123 ? 17.738 11.260 -6.015 1.00 73.00 123 TYR A N 1
ATOM 968 C CA . TYR A 1 123 ? 16.988 12.489 -5.787 1.00 73.00 123 TYR A CA 1
ATOM 969 C C . TYR A 1 123 ? 17.248 13.024 -4.390 1.00 73.00 123 TYR A C 1
ATOM 971 O O . TYR A 1 123 ? 16.969 12.357 -3.392 1.00 73.00 123 TYR A O 1
ATOM 979 N N . LYS A 1 124 ? 17.763 14.256 -4.333 1.00 81.00 124 LYS A N 1
ATOM 980 C CA . LYS A 1 124 ? 18.214 14.898 -3.093 1.00 81.00 124 LYS A CA 1
ATOM 981 C C . LYS A 1 124 ? 19.149 13.952 -2.311 1.00 81.00 124 LYS A C 1
ATOM 983 O O . LYS A 1 124 ? 20.119 13.450 -2.871 1.00 81.00 124 LYS A O 1
ATOM 988 N N . HIS A 1 125 ? 18.842 13.714 -1.037 1.00 77.50 125 HIS A N 1
ATOM 989 C CA . HIS A 1 125 ? 19.597 12.864 -0.114 1.00 77.50 125 HIS A CA 1
ATOM 990 C C . HIS A 1 125 ? 18.797 11.634 0.333 1.00 77.50 125 HIS A C 1
ATOM 992 O O . HIS A 1 125 ? 19.075 11.077 1.392 1.00 77.50 125 HIS A O 1
ATOM 998 N N . TYR A 1 126 ? 17.776 11.240 -0.431 1.00 83.88 126 TYR A N 1
ATOM 999 C CA . TYR A 1 126 ? 16.956 10.088 -0.076 1.00 83.88 126 TYR A CA 1
ATOM 1000 C C . TYR A 1 126 ? 17.651 8.784 -0.451 1.00 83.88 126 TYR A C 1
ATOM 1002 O O . TYR A 1 126 ? 18.290 8.674 -1.501 1.00 83.88 126 TYR A O 1
ATOM 1010 N N . HIS A 1 127 ? 17.500 7.784 0.413 1.00 86.50 127 HIS A N 1
ATOM 1011 C CA . HIS A 1 127 ? 17.915 6.425 0.106 1.00 86.50 127 HIS A CA 1
ATOM 1012 C C . HIS A 1 127 ? 17.110 5.890 -1.099 1.00 86.50 127 HIS A C 1
ATOM 1014 O O . HIS A 1 127 ? 15.947 6.258 -1.254 1.00 86.50 127 HIS A O 1
ATOM 1020 N N . PRO A 1 128 ? 17.641 4.981 -1.940 1.00 86.38 128 PRO A N 1
ATOM 1021 C CA . PRO A 1 128 ? 16.878 4.421 -3.062 1.00 86.38 128 PRO A CA 1
ATOM 1022 C C . PRO A 1 128 ? 15.544 3.762 -2.673 1.00 86.38 128 PRO A C 1
ATOM 1024 O O . PRO A 1 128 ? 14.636 3.723 -3.496 1.00 86.38 128 PRO A O 1
ATOM 1027 N N . LYS A 1 129 ? 15.412 3.277 -1.428 1.00 88.56 129 LYS A N 1
ATOM 1028 C CA . LYS A 1 129 ? 14.157 2.738 -0.853 1.00 88.56 129 LYS A CA 1
ATOM 1029 C C . LYS A 1 129 ? 13.201 3.817 -0.310 1.00 88.56 129 LYS A C 1
ATOM 1031 O O . LYS A 1 129 ? 12.092 3.493 0.093 1.00 88.56 129 LYS A O 1
ATOM 1036 N N . GLU A 1 130 ? 13.618 5.078 -0.262 1.00 90.00 130 GLU A N 1
ATOM 1037 C CA . GLU A 1 130 ? 12.807 6.238 0.124 1.00 90.00 130 GLU A CA 1
ATOM 1038 C C . GLU A 1 130 ? 12.343 6.957 -1.143 1.00 90.00 130 GLU A C 1
ATOM 1040 O O . GLU A 1 130 ? 12.895 7.967 -1.585 1.00 90.00 130 GLU A O 1
ATOM 1045 N N . VAL A 1 131 ? 11.339 6.376 -1.792 1.00 89.62 131 VAL A N 1
ATOM 1046 C CA . VAL A 1 131 ? 10.942 6.784 -3.135 1.00 89.62 131 VAL A CA 1
ATOM 1047 C C . VAL A 1 131 ? 9.988 7.963 -3.060 1.00 89.62 131 VAL A C 1
ATOM 1049 O O . VAL A 1 131 ? 8.888 7.848 -2.529 1.00 89.62 131 VAL A O 1
ATOM 1052 N N . LEU A 1 132 ? 10.364 9.096 -3.652 1.00 90.31 132 LEU A N 1
ATOM 1053 C CA . LEU A 1 132 ? 9.388 10.145 -3.946 1.00 90.31 132 LEU A CA 1
ATOM 1054 C C . LEU A 1 132 ? 8.456 9.650 -5.058 1.00 90.31 132 LEU A C 1
ATOM 1056 O O . LEU A 1 132 ? 8.896 9.418 -6.188 1.00 90.31 132 LEU A O 1
ATOM 1060 N N . ILE A 1 133 ? 7.177 9.504 -4.734 1.00 89.31 133 ILE A N 1
ATOM 1061 C CA . ILE A 1 133 ? 6.138 9.124 -5.679 1.00 89.31 133 ILE A CA 1
ATOM 1062 C C . ILE A 1 133 ? 5.334 10.366 -6.054 1.00 89.31 133 ILE A C 1
ATOM 1064 O O . ILE A 1 133 ? 4.777 11.068 -5.209 1.00 89.31 133 ILE A O 1
ATOM 1068 N N . GLU A 1 134 ? 5.276 10.604 -7.356 1.00 85.69 134 GLU A N 1
ATOM 1069 C CA . GLU A 1 134 ? 4.537 11.682 -8.001 1.00 85.69 134 GLU A CA 1
ATOM 1070 C C . GLU A 1 134 ? 3.436 11.063 -8.869 1.00 85.69 134 GLU A C 1
ATOM 1072 O O . GLU A 1 134 ? 3.578 9.926 -9.329 1.00 85.69 134 GLU A O 1
ATOM 1077 N N . ASP A 1 135 ? 2.332 11.792 -9.062 1.00 81.25 135 ASP A N 1
ATOM 1078 C CA . ASP A 1 135 ? 1.159 11.346 -9.834 1.00 81.25 135 ASP A CA 1
ATOM 1079 C C . ASP A 1 135 ? 0.637 9.954 -9.430 1.00 81.25 135 ASP A C 1
ATOM 1081 O O . ASP A 1 135 ? 0.197 9.154 -10.252 1.00 81.25 135 ASP A O 1
ATOM 1085 N N . PHE A 1 136 ? 0.671 9.660 -8.130 1.00 86.19 136 PHE A N 1
ATOM 1086 C CA . PHE A 1 136 ? 0.270 8.360 -7.587 1.00 86.19 136 PHE A CA 1
ATOM 1087 C C . PHE A 1 136 ? -1.242 8.146 -7.541 1.00 86.19 136 PHE A C 1
ATOM 1089 O O . PHE A 1 136 ? -1.691 7.033 -7.286 1.00 86.19 136 PHE A O 1
ATOM 1096 N N . VAL A 1 137 ? -2.036 9.204 -7.703 1.00 87.00 137 VAL A N 1
ATOM 1097 C CA . VAL A 1 137 ? -3.485 9.156 -7.512 1.00 87.00 137 VAL A CA 1
ATOM 1098 C C . VAL A 1 137 ? -4.152 8.549 -8.735 1.00 87.00 137 VAL A C 1
ATOM 1100 O O . VAL A 1 137 ? -4.156 9.139 -9.812 1.00 87.00 137 VAL A O 1
ATOM 1103 N N . VAL A 1 138 ? -4.792 7.404 -8.529 1.00 84.06 138 VAL A N 1
ATOM 1104 C CA . VAL A 1 138 ? -5.528 6.701 -9.580 1.00 84.06 138 VAL A CA 1
ATOM 1105 C C . VAL A 1 138 ? -7.024 6.992 -9.503 1.00 84.06 138 VAL A C 1
ATOM 1107 O O . VAL A 1 138 ? -7.680 7.209 -10.519 1.00 84.06 138 VAL A O 1
ATOM 1110 N N . ASN A 1 139 ? -7.577 7.032 -8.289 1.00 84.12 139 ASN A N 1
ATOM 1111 C CA . ASN A 1 139 ? -8.995 7.306 -8.082 1.00 84.12 139 ASN A CA 1
ATOM 1112 C C . ASN A 1 139 ? -9.250 8.808 -7.902 1.00 84.12 139 ASN A C 1
ATOM 1114 O O . ASN A 1 139 ? -8.682 9.428 -6.997 1.00 84.12 139 ASN A O 1
ATOM 1118 N N . ARG A 1 140 ? -10.161 9.383 -8.697 1.00 79.94 140 ARG A N 1
ATOM 1119 C CA . ARG A 1 140 ? -10.502 10.816 -8.614 1.00 79.94 140 ARG A CA 1
ATOM 1120 C C . ARG A 1 140 ? -11.039 11.216 -7.239 1.00 79.94 140 ARG A C 1
ATOM 1122 O O . ARG A 1 140 ? -10.672 12.276 -6.745 1.00 79.94 140 ARG A O 1
ATOM 1129 N N . GLY A 1 141 ? -11.795 10.335 -6.579 1.00 79.44 141 GLY A N 1
ATOM 1130 C CA . GLY A 1 141 ? -12.316 10.583 -5.232 1.00 79.44 141 GLY A CA 1
ATOM 1131 C C . GLY A 1 141 ? -11.220 10.806 -4.186 1.00 79.44 141 GLY A C 1
ATOM 1132 O O . GLY A 1 141 ? -11.341 11.686 -3.334 1.00 79.44 141 GLY A O 1
ATOM 1133 N N . LEU A 1 142 ? -10.102 10.073 -4.289 1.00 84.62 142 LEU A N 1
ATOM 1134 C CA . LEU A 1 142 ? -8.933 10.331 -3.443 1.00 84.62 142 LEU A CA 1
ATOM 1135 C C . LEU A 1 142 ? -8.250 11.647 -3.835 1.00 84.62 142 LEU A C 1
ATOM 1137 O O . LEU A 1 142 ? -7.875 12.418 -2.957 1.00 84.62 142 LEU A O 1
ATOM 1141 N N . GLY A 1 143 ? -8.133 11.933 -5.133 1.00 83.31 143 GLY A N 1
ATOM 1142 C CA . GLY A 1 143 ? -7.543 13.179 -5.628 1.00 83.31 143 GLY A CA 1
ATOM 1143 C C . GLY A 1 143 ? -8.256 14.436 -5.133 1.00 83.31 143 GLY A C 1
ATOM 1144 O O . GLY A 1 143 ? -7.595 15.386 -4.715 1.00 83.31 143 GLY A O 1
ATOM 1145 N N . ASP A 1 144 ? -9.588 14.432 -5.128 1.00 82.12 144 ASP A N 1
ATOM 1146 C CA . ASP A 1 144 ? -10.394 15.568 -4.672 1.00 82.12 144 ASP A CA 1
ATOM 1147 C C . ASP A 1 144 ? -10.254 15.795 -3.165 1.00 82.12 144 ASP A C 1
ATOM 1149 O O . ASP A 1 144 ? -10.089 16.931 -2.719 1.00 82.12 144 ASP A O 1
ATOM 1153 N N . SER A 1 145 ? -10.266 14.718 -2.374 1.00 82.88 145 SER A N 1
ATOM 1154 C CA . SER A 1 145 ? -10.053 14.794 -0.926 1.00 82.88 145 SER A CA 1
ATOM 1155 C C . SER A 1 145 ? -8.649 15.290 -0.591 1.00 82.88 145 SER A C 1
ATOM 1157 O O . SER A 1 145 ? -8.477 16.178 0.241 1.00 82.88 145 SER A O 1
ATOM 1159 N N . LEU A 1 146 ? -7.643 14.772 -1.291 1.00 84.69 146 LEU A N 1
ATOM 1160 C CA . LEU A 1 146 ? -6.250 15.119 -1.063 1.00 84.69 146 LEU A CA 1
ATOM 1161 C C . LEU A 1 146 ? -5.974 16.594 -1.393 1.00 84.69 146 LEU A C 1
ATOM 1163 O O . LEU A 1 146 ? -5.295 17.280 -0.632 1.00 84.69 146 LEU A O 1
ATOM 1167 N N . ARG A 1 147 ? -6.573 17.128 -2.467 1.00 82.75 147 ARG A N 1
ATOM 1168 C CA . ARG A 1 147 ? -6.482 18.555 -2.832 1.00 82.75 147 ARG A CA 1
ATOM 1169 C C . ARG A 1 147 ? -7.079 19.496 -1.784 1.00 82.75 147 ARG A C 1
ATOM 1171 O O . ARG A 1 147 ? -6.607 20.621 -1.679 1.00 82.75 147 ARG A O 1
ATOM 1178 N N . LYS A 1 148 ? -8.088 19.069 -1.013 1.00 82.44 148 LYS A N 1
ATOM 1179 C CA . LYS A 1 148 ? -8.632 19.880 0.096 1.00 82.44 148 LYS A CA 1
ATOM 1180 C C . LYS A 1 148 ? -7.614 20.047 1.224 1.00 82.44 148 LYS A C 1
ATOM 1182 O O . LYS A 1 148 ? -7.550 21.108 1.835 1.00 82.44 148 LYS A O 1
ATOM 1187 N N . HIS A 1 149 ? -6.832 19.001 1.493 1.00 80.19 149 HIS A N 1
ATOM 1188 C CA . HIS A 1 149 ? -5.843 18.981 2.576 1.00 80.19 149 HIS A CA 1
ATOM 1189 C C . HIS A 1 149 ? -4.503 19.599 2.167 1.00 80.19 149 HIS A C 1
ATOM 1191 O O . HIS A 1 149 ? -3.820 20.190 3.002 1.00 80.19 149 HIS A O 1
ATOM 1197 N N . ILE A 1 150 ? -4.139 19.508 0.886 1.00 78.12 150 ILE A N 1
ATOM 1198 C CA . ILE A 1 150 ? -2.967 20.179 0.316 1.00 78.12 150 ILE A CA 1
ATOM 1199 C C . ILE A 1 150 ? -3.331 21.648 0.077 1.00 78.12 150 ILE A C 1
ATOM 1201 O O . ILE A 1 150 ? -3.792 22.036 -0.994 1.00 78.12 150 ILE A O 1
ATOM 1205 N N . GLY A 1 151 ? -3.125 22.489 1.090 1.00 61.41 151 GLY A N 1
ATOM 1206 C CA . GLY A 1 151 ? -3.349 23.939 1.037 1.00 61.41 151 GLY A CA 1
ATOM 1207 C C . GLY A 1 151 ? -2.357 24.701 0.142 1.00 61.41 151 GLY A C 1
ATOM 1208 O O . GLY A 1 151 ? -1.816 25.725 0.559 1.00 61.41 151 GLY A O 1
ATOM 1209 N N . ARG A 1 152 ? -2.061 24.208 -1.070 1.00 57.97 152 ARG A N 1
ATOM 1210 C CA . ARG A 1 152 ? -1.049 24.790 -1.964 1.00 57.97 152 ARG A CA 1
ATOM 1211 C C . ARG A 1 152 ? -1.483 26.174 -2.466 1.00 57.97 152 ARG A C 1
ATOM 1213 O O . ARG A 1 152 ? -2.313 26.304 -3.365 1.00 57.97 152 ARG A 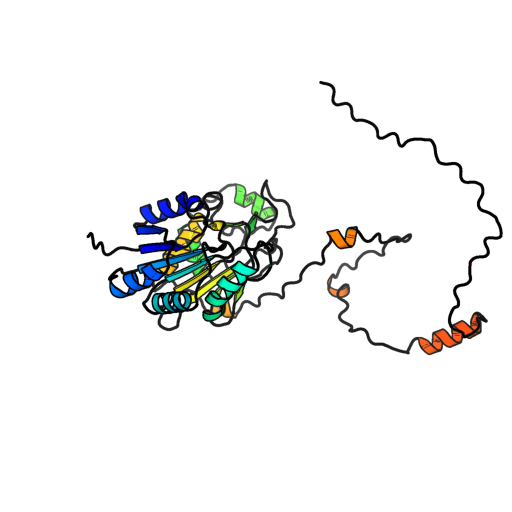O 1
ATOM 1220 N N . LYS A 1 153 ? -0.826 27.220 -1.952 1.00 47.97 153 LYS A N 1
ATOM 1221 C CA . LYS A 1 153 ? -0.512 28.424 -2.740 1.00 47.97 153 LYS A CA 1
ATOM 1222 C C . LYS A 1 153 ? 0.563 28.020 -3.755 1.00 47.97 153 LYS A C 1
ATOM 1224 O O . LYS A 1 153 ? 1.559 27.431 -3.348 1.00 47.97 153 LYS A O 1
ATOM 1229 N N . LYS A 1 154 ? 0.359 28.309 -5.048 1.00 44.94 154 LYS A N 1
ATOM 1230 C CA . LYS A 1 154 ? 1.352 28.070 -6.118 1.00 44.94 154 LYS A CA 1
ATOM 1231 C C . LYS A 1 154 ? 2.724 28.592 -5.677 1.00 44.94 154 LYS A C 1
ATOM 1233 O O . LYS A 1 154 ? 2.869 29.798 -5.483 1.00 44.94 154 LYS A O 1
ATOM 1238 N N . SER A 1 155 ? 3.696 27.704 -5.499 1.00 47.25 155 SER A N 1
ATOM 1239 C CA . SER A 1 155 ? 5.082 28.072 -5.208 1.00 47.25 155 SER A CA 1
ATOM 1240 C C . SER A 1 155 ? 5.896 28.153 -6.505 1.00 47.25 155 SER A C 1
ATOM 1242 O O . SER A 1 155 ? 5.519 27.605 -7.538 1.00 47.25 155 SER A O 1
ATOM 1244 N N . ILE A 1 156 ? 7.018 28.871 -6.448 1.00 47.59 156 ILE A N 1
ATOM 1245 C CA . ILE A 1 156 ? 7.927 29.148 -7.577 1.00 47.59 156 ILE A CA 1
ATOM 1246 C C . ILE A 1 156 ? 8.624 27.874 -8.111 1.00 47.59 156 ILE A C 1
ATOM 1248 O O . ILE A 1 156 ? 9.030 27.837 -9.273 1.00 47.59 156 ILE A O 1
ATOM 1252 N N . ASP A 1 157 ? 8.690 26.798 -7.320 1.00 52.94 157 ASP A N 1
ATOM 1253 C CA . ASP A 1 157 ? 9.255 25.503 -7.738 1.00 52.94 157 ASP A CA 1
ATOM 1254 C C . ASP A 1 157 ? 8.408 24.775 -8.797 1.00 52.94 157 ASP A C 1
ATOM 1256 O O . ASP A 1 157 ? 8.952 24.023 -9.607 1.00 52.94 157 ASP A O 1
ATOM 1260 N N . ASP A 1 158 ? 7.096 25.040 -8.872 1.00 53.84 158 ASP A N 1
ATOM 1261 C CA . ASP A 1 158 ? 6.218 24.425 -9.880 1.00 53.84 158 ASP A CA 1
ATOM 1262 C C . ASP A 1 158 ? 6.634 24.789 -11.320 1.00 53.84 158 ASP A C 1
ATOM 1264 O O . ASP A 1 158 ? 6.311 24.060 -12.260 1.00 53.84 158 ASP A O 1
ATOM 1268 N N . SER A 1 159 ? 7.351 25.904 -11.515 1.00 51.38 159 SER A N 1
ATOM 1269 C CA . SER A 1 159 ? 7.870 26.321 -12.828 1.00 51.38 159 SER A CA 1
ATOM 1270 C C . SER A 1 159 ? 9.023 25.437 -13.310 1.00 51.38 159 SER A C 1
ATOM 1272 O O . SER A 1 159 ? 8.974 24.958 -14.439 1.00 51.38 159 SER A O 1
ATOM 1274 N N . TYR A 1 160 ? 10.009 25.159 -12.449 1.00 52.44 160 TYR A N 1
ATOM 1275 C CA . TYR A 1 160 ? 11.159 24.302 -12.781 1.00 52.44 160 TYR A CA 1
ATOM 1276 C C . TYR A 1 160 ? 10.743 22.844 -13.022 1.00 52.44 160 TYR A C 1
ATOM 1278 O O . TYR A 1 160 ? 11.301 22.147 -13.866 1.00 52.44 160 TYR A O 1
ATOM 1286 N N . LEU A 1 161 ? 9.726 22.373 -12.298 1.00 50.84 161 LEU A N 1
ATOM 1287 C CA . LEU A 1 161 ? 9.242 20.994 -12.388 1.00 50.84 161 LEU A CA 1
ATOM 1288 C C . LEU A 1 161 ? 8.387 20.745 -13.642 1.00 50.84 161 LEU A C 1
ATOM 1290 O O . LEU A 1 161 ? 8.430 19.651 -14.206 1.00 50.84 161 LEU A O 1
ATOM 1294 N N . LYS A 1 162 ? 7.680 21.772 -14.135 1.00 51.69 162 LYS A N 1
ATOM 1295 C CA . LYS A 1 162 ? 6.982 21.719 -15.430 1.00 51.69 162 LYS A CA 1
ATOM 1296 C C . LYS A 1 162 ? 7.937 21.552 -16.609 1.00 51.69 162 LYS A C 1
ATOM 1298 O O . LYS A 1 162 ? 7.592 20.844 -17.551 1.00 51.69 162 LYS A O 1
ATOM 1303 N N . GLU A 1 163 ? 9.122 22.159 -16.554 1.00 48.69 163 GLU A N 1
ATOM 1304 C CA . GLU A 1 163 ? 10.137 22.036 -17.611 1.00 48.69 163 GLU A CA 1
ATOM 1305 C C . GLU A 1 163 ? 10.738 20.623 -17.694 1.00 48.69 163 GLU A C 1
ATOM 1307 O O . GLU A 1 163 ? 11.109 20.181 -18.777 1.00 48.69 163 GLU A O 1
ATOM 1312 N N . GLN A 1 164 ? 10.753 19.868 -16.588 1.00 51.91 164 GLN A N 1
ATOM 1313 C CA . GLN A 1 164 ? 11.190 18.463 -16.565 1.00 51.91 164 GLN A CA 1
ATOM 1314 C C . GLN A 1 164 ? 10.073 17.455 -16.897 1.00 51.91 164 GLN A C 1
ATOM 1316 O O . GLN A 1 164 ? 10.292 16.246 -16.813 1.00 51.91 164 GLN A O 1
ATOM 1321 N N . GLY A 1 165 ? 8.869 17.920 -17.256 1.00 43.88 165 GLY A N 1
ATOM 1322 C CA . GLY A 1 165 ? 7.721 17.046 -17.528 1.00 43.88 165 GLY A CA 1
ATOM 1323 C C . GLY A 1 165 ? 7.203 16.302 -16.290 1.00 43.88 165 GLY A C 1
ATOM 1324 O O . GLY A 1 165 ? 6.501 15.299 -16.422 1.00 43.88 165 GLY A O 1
ATOM 1325 N N . VAL A 1 166 ? 7.554 16.776 -15.092 1.00 49.69 166 VAL A N 1
ATOM 1326 C CA . VAL A 1 166 ? 7.115 16.208 -13.819 1.00 49.69 166 VAL A CA 1
ATOM 1327 C C . VAL A 1 166 ? 5.720 16.742 -13.497 1.00 49.69 166 VAL A C 1
ATOM 1329 O O . VAL A 1 166 ? 5.484 17.952 -13.535 1.00 49.69 166 VAL A O 1
ATOM 1332 N N . GLY A 1 167 ? 4.779 15.852 -13.178 1.00 51.66 167 GLY A N 1
ATOM 1333 C CA . GLY A 1 167 ? 3.412 16.234 -12.841 1.00 51.66 167 GLY A CA 1
ATOM 1334 C C . GLY A 1 167 ? 3.353 17.252 -11.701 1.00 51.66 167 GLY A C 1
ATOM 1335 O O . GLY A 1 167 ? 4.031 17.133 -10.676 1.00 51.66 167 GLY A O 1
ATOM 1336 N N . THR A 1 168 ? 2.496 18.264 -11.849 1.00 58.28 168 THR A N 1
ATOM 1337 C CA . THR A 1 168 ? 2.175 19.249 -10.796 1.00 58.28 168 THR A CA 1
ATOM 1338 C C . THR A 1 168 ? 1.202 18.675 -9.753 1.00 58.28 168 THR A C 1
ATOM 1340 O O . THR A 1 168 ? 0.355 19.389 -9.213 1.00 58.28 168 THR A O 1
ATOM 1343 N N . GLY A 1 169 ? 1.231 17.357 -9.564 1.00 68.69 169 GLY A N 1
ATOM 1344 C CA . GLY A 1 169 ? 0.359 16.612 -8.671 1.00 68.69 169 GLY A CA 1
ATOM 1345 C C . GLY A 1 169 ? 0.842 16.601 -7.215 1.00 68.69 169 GLY A C 1
ATOM 1346 O O . GLY A 1 169 ? 1.893 17.158 -6.882 1.00 68.69 169 GLY A O 1
ATOM 1347 N N . PRO A 1 170 ? 0.064 15.972 -6.318 1.00 80.56 170 PRO A N 1
ATOM 1348 C CA . PRO A 1 170 ? 0.506 15.677 -4.958 1.00 80.56 170 PRO A CA 1
ATOM 1349 C C . PRO A 1 170 ? 1.752 14.785 -4.971 1.00 80.56 170 PRO A C 1
ATOM 1351 O O . PRO A 1 170 ? 1.892 13.926 -5.847 1.00 80.56 170 PRO A O 1
ATOM 1354 N N . ARG A 1 171 ? 2.642 14.972 -3.993 1.00 87.81 171 ARG A N 1
ATOM 1355 C CA . ARG A 1 171 ? 3.900 14.219 -3.889 1.00 87.81 171 ARG A CA 1
ATOM 1356 C C . ARG A 1 171 ? 4.040 13.611 -2.511 1.00 87.81 171 ARG A C 1
ATOM 1358 O O . ARG A 1 171 ? 3.823 14.289 -1.514 1.00 87.81 171 ARG A O 1
ATOM 1365 N N . ILE A 1 172 ? 4.415 12.343 -2.458 1.00 91.00 172 ILE A N 1
ATOM 1366 C CA . ILE A 1 172 ? 4.565 11.608 -1.200 1.00 91.00 172 ILE A CA 1
ATOM 1367 C C . ILE A 1 172 ? 5.908 10.899 -1.171 1.00 91.00 172 ILE A C 1
ATOM 1369 O O . ILE A 1 172 ? 6.436 10.513 -2.214 1.00 91.00 172 ILE A O 1
ATOM 1373 N N . ILE A 1 173 ? 6.454 10.702 0.024 1.00 92.25 173 ILE A N 1
ATOM 1374 C CA . ILE A 1 173 ? 7.641 9.867 0.211 1.00 92.25 173 ILE A CA 1
ATOM 1375 C C . ILE A 1 173 ? 7.175 8.489 0.646 1.00 92.25 173 ILE A C 1
ATOM 1377 O O . ILE A 1 173 ? 6.674 8.326 1.755 1.00 92.25 173 ILE A O 1
ATOM 1381 N N . TYR A 1 174 ? 7.362 7.511 -0.230 1.00 92.81 174 TYR A N 1
ATOM 1382 C CA . TYR A 1 174 ? 7.051 6.107 -0.022 1.00 92.81 174 TYR A CA 1
ATOM 1383 C C . TYR A 1 174 ? 8.320 5.364 0.397 1.00 92.81 174 TYR A C 1
ATOM 1385 O O . TYR A 1 174 ? 9.112 4.927 -0.439 1.00 92.81 174 TYR A O 1
ATOM 1393 N N . ALA A 1 175 ? 8.541 5.281 1.708 1.00 90.75 175 ALA A N 1
ATOM 1394 C CA . ALA A 1 175 ? 9.724 4.655 2.285 1.00 90.75 175 ALA A CA 1
ATOM 1395 C C . ALA A 1 175 ? 9.519 3.156 2.531 1.00 90.75 175 ALA A C 1
ATOM 1397 O O . ALA A 1 175 ? 8.486 2.752 3.064 1.00 90.75 175 ALA A O 1
ATOM 1398 N N . GLU A 1 176 ? 10.505 2.342 2.149 1.00 88.12 176 GLU A N 1
ATOM 1399 C CA . GLU A 1 176 ? 10.612 0.909 2.472 1.00 88.12 176 GLU A CA 1
ATOM 1400 C C . GLU A 1 176 ? 9.324 0.102 2.229 1.00 88.12 176 GLU A C 1
ATOM 1402 O O . GLU A 1 176 ? 8.977 -0.796 3.000 1.00 88.12 176 GLU A O 1
ATOM 1407 N N . GLY A 1 177 ? 8.585 0.427 1.167 1.00 90.38 177 GLY A N 1
ATOM 1408 C CA . GLY A 1 177 ? 7.305 -0.210 0.870 1.00 90.38 177 GLY A CA 1
ATOM 1409 C C . GLY A 1 177 ? 7.367 -1.242 -0.253 1.00 90.38 177 GLY A C 1
ATOM 1410 O O . GLY A 1 177 ? 8.253 -1.202 -1.107 1.00 90.38 177 GLY A O 1
ATOM 1411 N N . CYS A 1 178 ? 6.394 -2.148 -0.255 1.00 90.88 178 CYS A N 1
ATOM 1412 C CA . CYS A 1 178 ? 6.153 -3.134 -1.315 1.00 90.88 178 CYS A CA 1
ATOM 1413 C C . CYS A 1 178 ? 5.033 -2.682 -2.256 1.00 90.88 178 CYS A C 1
ATOM 1415 O O . CYS A 1 178 ? 4.312 -1.718 -1.975 1.00 90.88 178 CYS A O 1
ATOM 1417 N N . THR A 1 179 ? 4.866 -3.391 -3.366 1.00 92.31 179 THR A N 1
ATOM 1418 C CA . THR A 1 179 ? 3.677 -3.2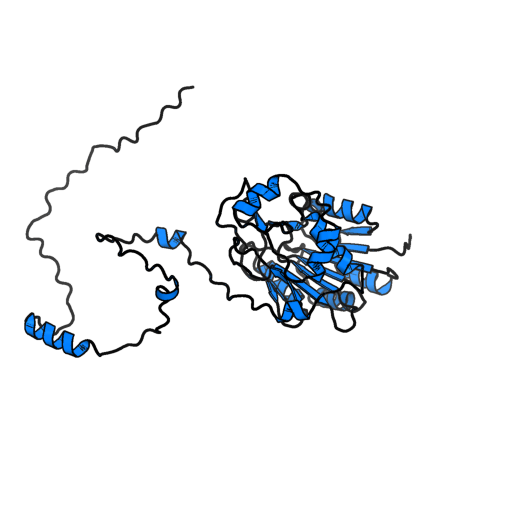94 -4.214 1.00 92.31 179 THR A CA 1
ATOM 1419 C C . THR A 1 179 ? 2.582 -4.259 -3.741 1.00 92.31 179 THR A C 1
ATOM 1421 O O . THR A 1 179 ? 2.800 -5.160 -2.925 1.00 92.31 179 THR A O 1
ATOM 1424 N N . LEU A 1 180 ? 1.361 -4.052 -4.232 1.00 91.88 180 LEU A N 1
ATOM 1425 C CA . LEU A 1 180 ? 0.169 -4.812 -3.878 1.00 91.88 180 LEU A CA 1
ATOM 1426 C C . LEU A 1 180 ? -0.420 -5.497 -5.110 1.00 91.88 180 LEU A C 1
ATOM 1428 O O . LEU A 1 180 ? -0.688 -4.864 -6.128 1.00 91.88 180 LEU A O 1
ATOM 1432 N N . SER A 1 181 ? -0.747 -6.774 -4.968 1.00 90.62 181 SER A N 1
ATOM 1433 C CA . SER A 1 181 ? -1.628 -7.495 -5.881 1.00 90.62 181 SER A CA 1
ATOM 1434 C C . SER A 1 181 ? -3.067 -7.387 -5.373 1.00 90.62 181 SER A C 1
ATOM 1436 O O . SER A 1 181 ? -3.410 -7.930 -4.319 1.00 90.62 181 SER A O 1
ATOM 1438 N N . VAL A 1 182 ? -3.918 -6.669 -6.108 1.00 89.38 182 VAL A N 1
ATOM 1439 C CA . VAL A 1 182 ? -5.291 -6.339 -5.692 1.00 89.38 182 VAL A CA 1
ATOM 1440 C C . VAL A 1 182 ? -6.297 -7.035 -6.607 1.00 89.38 182 VAL A C 1
ATOM 1442 O O . VAL A 1 182 ? -6.310 -6.828 -7.816 1.00 89.38 182 VAL A O 1
ATOM 1445 N N . GLY A 1 183 ? -7.160 -7.870 -6.030 1.00 85.62 183 GLY A N 1
ATOM 1446 C CA . GLY A 1 183 ? -8.255 -8.533 -6.736 1.00 85.62 183 GLY A CA 1
ATOM 1447 C C . GLY A 1 183 ? -9.516 -7.669 -6.837 1.00 85.62 183 GLY A C 1
ATOM 1448 O O . GLY A 1 183 ? -9.664 -6.662 -6.153 1.00 85.62 183 GLY A O 1
ATOM 1449 N N . LYS A 1 184 ? -10.506 -8.126 -7.618 1.00 82.44 184 LYS A N 1
ATOM 1450 C CA . LYS A 1 184 ? -11.760 -7.394 -7.932 1.00 82.44 184 LYS A CA 1
ATOM 1451 C C . LYS A 1 184 ? -12.606 -6.952 -6.724 1.00 82.44 184 LYS A C 1
ATOM 1453 O O . LYS A 1 184 ? -13.520 -6.149 -6.890 1.00 82.44 184 LYS A O 1
ATOM 1458 N N . ARG A 1 185 ? -12.365 -7.520 -5.537 1.00 82.25 185 ARG A N 1
ATOM 1459 C CA . ARG A 1 185 ? -13.063 -7.162 -4.288 1.00 82.25 185 ARG A CA 1
ATOM 1460 C C . ARG A 1 185 ? -12.605 -5.823 -3.719 1.00 82.25 185 ARG A C 1
ATOM 1462 O O . ARG A 1 185 ? -13.339 -5.222 -2.944 1.00 82.25 185 ARG A O 1
ATOM 1469 N N . SER A 1 186 ? -11.406 -5.387 -4.074 1.00 86.50 186 SER A N 1
ATOM 1470 C CA . SER A 1 186 ? -10.790 -4.175 -3.554 1.00 86.50 186 SER A CA 1
ATOM 1471 C C . SER A 1 186 ? -10.473 -3.229 -4.703 1.00 86.50 186 SER A C 1
ATOM 1473 O O . SER A 1 186 ? -10.280 -3.635 -5.845 1.00 86.50 186 SER A O 1
ATOM 1475 N N . THR A 1 187 ? -10.495 -1.940 -4.404 1.00 87.75 187 THR A N 1
ATOM 1476 C CA . THR A 1 187 ? -10.304 -0.861 -5.369 1.00 87.75 187 THR A CA 1
ATOM 1477 C C . THR A 1 187 ? -8.882 -0.346 -5.233 1.00 87.75 187 THR A C 1
ATOM 1479 O O . THR A 1 187 ? -8.470 0.046 -4.143 1.00 87.75 187 THR A O 1
ATOM 1482 N N . ILE A 1 188 ? -8.126 -0.335 -6.328 1.00 89.62 188 ILE A N 1
ATOM 1483 C CA . ILE A 1 188 ? -6.806 0.302 -6.369 1.00 89.62 188 ILE A CA 1
ATOM 1484 C C . ILE A 1 188 ? -7.011 1.814 -6.338 1.00 89.62 188 ILE A C 1
ATOM 1486 O O . ILE A 1 188 ? -7.805 2.360 -7.107 1.00 89.62 188 ILE A O 1
ATOM 1490 N N . VAL A 1 189 ? -6.309 2.486 -5.431 1.00 89.12 189 VAL A N 1
ATOM 1491 C CA . VAL A 1 189 ? -6.453 3.935 -5.234 1.00 89.12 189 VAL A CA 1
ATOM 1492 C C . VAL A 1 189 ? -5.161 4.669 -5.544 1.00 89.12 189 VAL A C 1
ATOM 1494 O O . VAL A 1 189 ? -5.210 5.796 -6.043 1.00 89.12 189 VAL A O 1
ATOM 1497 N N . MET A 1 190 ? -4.021 4.023 -5.290 1.00 90.81 190 MET A N 1
ATOM 1498 C CA . MET A 1 190 ? -2.711 4.595 -5.563 1.00 90.81 190 MET A CA 1
ATOM 1499 C C . MET A 1 190 ? -1.798 3.613 -6.286 1.00 90.81 190 MET A C 1
ATOM 1501 O O . MET A 1 190 ? -1.806 2.416 -5.978 1.00 90.81 190 MET A O 1
ATOM 1505 N N . THR A 1 191 ? -0.965 4.140 -7.180 1.00 91.12 191 THR A N 1
ATOM 1506 C CA . THR A 1 191 ? 0.084 3.395 -7.886 1.00 91.12 191 THR A CA 1
ATOM 1507 C C . THR A 1 191 ? 1.464 3.998 -7.660 1.00 91.12 191 THR A C 1
ATOM 1509 O O . THR A 1 191 ? 1.592 5.186 -7.365 1.00 91.12 191 THR A O 1
ATOM 1512 N N . SER A 1 192 ? 2.505 3.184 -7.827 1.00 90.62 192 SER A N 1
ATOM 1513 C CA . SER A 1 192 ? 3.878 3.657 -7.920 1.00 90.62 192 SER A CA 1
ATOM 1514 C C . SER A 1 192 ? 4.038 4.577 -9.128 1.00 90.62 192 SER A C 1
ATOM 1516 O O . SER A 1 192 ? 3.301 4.499 -10.118 1.00 90.62 192 SER A O 1
ATOM 1518 N N . SER A 1 193 ? 4.993 5.494 -9.031 1.00 85.88 193 SER A N 1
ATOM 1519 C CA . SER A 1 193 ? 5.225 6.481 -10.074 1.00 85.88 193 SER A CA 1
ATOM 1520 C C . SER A 1 193 ? 5.882 5.822 -11.284 1.00 85.88 193 SER A C 1
ATOM 1522 O O . SER A 1 193 ? 6.452 4.731 -11.203 1.00 85.88 193 SER A O 1
ATOM 1524 N N . LYS A 1 194 ? 5.840 6.503 -12.430 1.00 82.00 194 LYS A N 1
ATOM 1525 C CA . LYS A 1 194 ? 6.516 6.036 -13.652 1.00 82.00 194 LYS A CA 1
ATOM 1526 C C . LYS A 1 194 ? 8.037 5.955 -13.490 1.00 82.00 194 LYS A C 1
ATOM 1528 O O . LYS A 1 194 ? 8.687 5.208 -14.212 1.00 82.00 194 LYS A O 1
ATOM 1533 N N . TRP A 1 195 ? 8.587 6.725 -12.553 1.00 81.06 195 TRP A N 1
ATOM 1534 C CA . TRP A 1 195 ? 10.018 6.798 -12.261 1.00 81.06 195 TRP A CA 1
ATOM 1535 C C . TRP A 1 195 ? 10.458 5.855 -11.137 1.00 81.06 195 TRP A C 1
ATOM 1537 O O . TRP A 1 195 ? 11.641 5.829 -10.808 1.00 81.06 195 TRP A O 1
ATOM 1547 N N . ALA A 1 196 ? 9.531 5.114 -10.529 1.00 86.88 196 ALA A N 1
ATOM 1548 C CA . ALA A 1 196 ? 9.827 4.090 -9.537 1.00 86.88 196 ALA A CA 1
ATOM 1549 C C . ALA A 1 196 ? 9.905 2.709 -10.199 1.00 86.88 196 ALA A C 1
ATOM 1551 O O . ALA A 1 196 ? 9.279 2.471 -11.229 1.00 86.88 196 ALA A O 1
ATOM 1552 N N . LEU A 1 197 ? 10.651 1.790 -9.593 1.00 86.44 197 LEU A N 1
ATOM 1553 C CA . LEU A 1 197 ? 10.708 0.386 -9.981 1.00 86.44 197 LEU A CA 1
ATOM 1554 C C . LEU A 1 197 ? 10.191 -0.467 -8.818 1.00 86.44 197 LEU A C 1
ATOM 1556 O O . LEU A 1 197 ? 10.715 -0.326 -7.716 1.00 86.44 197 LEU A O 1
ATOM 1560 N N . PRO A 1 198 ? 9.210 -1.356 -9.031 1.00 87.31 198 PRO A N 1
ATOM 1561 C CA . PRO A 1 198 ? 8.424 -1.538 -10.255 1.00 87.31 198 PRO A CA 1
ATOM 1562 C C . PRO A 1 198 ? 7.524 -0.329 -10.577 1.00 87.31 198 PRO A C 1
ATOM 1564 O O . PRO A 1 198 ? 6.924 0.267 -9.676 1.00 87.31 198 PRO A O 1
ATOM 1567 N N . SER A 1 199 ? 7.409 0.034 -11.857 1.00 87.12 199 SER A N 1
ATOM 1568 C CA . SER A 1 199 ? 6.641 1.208 -12.291 1.00 87.12 199 SER A CA 1
ATOM 1569 C C . SER A 1 199 ? 5.147 0.908 -12.420 1.00 87.12 199 SER A C 1
ATOM 1571 O O . SER A 1 199 ? 4.745 -0.190 -12.812 1.00 87.12 199 SER A O 1
ATOM 1573 N N . SER A 1 200 ? 4.318 1.902 -12.083 1.00 87.38 200 SER A N 1
ATOM 1574 C CA . SER A 1 200 ? 2.853 1.862 -12.229 1.00 87.38 200 SER A CA 1
ATOM 1575 C C . SER A 1 200 ? 2.157 0.644 -11.596 1.00 87.38 200 SER A C 1
ATOM 1577 O O . SER A 1 200 ? 1.091 0.231 -12.045 1.00 87.38 200 SER A O 1
ATOM 1579 N N . GLN A 1 201 ? 2.726 0.092 -10.522 1.00 89.56 201 GLN A N 1
ATOM 1580 C CA . GLN A 1 201 ? 2.132 -0.991 -9.733 1.00 89.56 201 GLN A CA 1
ATOM 1581 C C . GLN A 1 201 ? 1.248 -0.439 -8.620 1.00 89.56 201 GLN A C 1
ATOM 1583 O O . GLN A 1 201 ? 1.497 0.653 -8.120 1.00 89.56 201 GLN A O 1
ATOM 1588 N N . ALA A 1 202 ? 0.232 -1.179 -8.178 1.00 91.69 202 ALA A N 1
ATOM 1589 C CA . ALA A 1 202 ? -0.592 -0.736 -7.055 1.00 91.69 202 ALA A CA 1
ATOM 1590 C C . ALA A 1 202 ? 0.226 -0.683 -5.750 1.00 91.69 202 ALA A C 1
ATOM 1592 O O . ALA A 1 202 ? 0.953 -1.615 -5.430 1.00 91.69 202 ALA A O 1
ATOM 1593 N N . ILE A 1 203 ? 0.087 0.399 -4.981 1.00 92.88 203 ILE A N 1
ATOM 1594 C CA . ILE A 1 203 ? 0.763 0.589 -3.677 1.00 92.88 203 ILE A CA 1
ATOM 1595 C C . ILE A 1 203 ? -0.230 0.781 -2.526 1.00 92.88 203 ILE A C 1
ATOM 1597 O O . ILE A 1 203 ? 0.114 0.608 -1.357 1.00 92.88 203 ILE A O 1
ATOM 1601 N N . CYS A 1 204 ? -1.477 1.142 -2.845 1.00 93.06 204 CYS A N 1
ATOM 1602 C CA . CYS A 1 204 ? -2.556 1.247 -1.872 1.00 93.06 204 CYS A CA 1
ATOM 1603 C C . CYS A 1 204 ? -3.897 0.867 -2.485 1.00 93.06 204 CYS A C 1
ATOM 1605 O O . CYS A 1 204 ? -4.222 1.244 -3.619 1.00 93.06 204 CYS A O 1
ATOM 1607 N N . SER A 1 205 ? -4.692 0.152 -1.698 1.00 91.81 205 SER A N 1
ATOM 1608 C CA . SER A 1 205 ? -6.045 -0.243 -2.058 1.00 91.81 205 SER A CA 1
ATOM 1609 C C . SER A 1 205 ? -7.027 0.039 -0.934 1.00 91.81 205 SER A C 1
ATOM 1611 O O . SER A 1 205 ? -6.711 -0.109 0.248 1.00 91.81 205 SER A O 1
ATOM 1613 N N . PHE A 1 206 ? -8.234 0.436 -1.323 1.00 91.44 206 PHE A N 1
ATOM 1614 C CA . PHE A 1 206 ? -9.373 0.571 -0.430 1.00 91.44 206 PHE A CA 1
ATOM 1615 C C . PHE A 1 206 ? -10.341 -0.572 -0.691 1.00 91.44 206 PHE A C 1
ATOM 1617 O O . PHE A 1 206 ? -10.731 -0.852 -1.826 1.00 91.44 206 PHE A O 1
ATOM 1624 N N . HIS A 1 207 ? -10.762 -1.214 0.382 1.00 89.19 207 HIS A N 1
ATOM 1625 C CA . HIS A 1 207 ? -11.823 -2.194 0.381 1.00 89.19 207 HIS A CA 1
ATOM 1626 C C . HIS A 1 207 ? -13.039 -1.591 1.071 1.00 89.19 207 HIS A C 1
ATOM 1628 O O . HIS A 1 207 ? -12.955 -1.083 2.195 1.00 89.19 207 HIS A O 1
ATOM 1634 N N . ARG A 1 208 ? -14.177 -1.669 0.390 1.00 85.75 208 ARG A N 1
ATOM 1635 C CA . ARG A 1 208 ? -15.476 -1.338 0.954 1.00 85.75 208 ARG A CA 1
ATOM 1636 C C . ARG A 1 208 ? -16.464 -2.409 0.529 1.00 85.75 208 ARG A C 1
ATOM 1638 O O . ARG A 1 208 ? -16.552 -2.720 -0.658 1.00 85.75 208 ARG A O 1
ATOM 1645 N N . ASP A 1 209 ? -17.180 -2.964 1.495 1.00 80.38 209 ASP A N 1
ATOM 1646 C CA . ASP A 1 209 ? -18.221 -3.948 1.208 1.00 80.38 209 ASP A CA 1
ATOM 1647 C C . ASP A 1 209 ? -19.494 -3.267 0.683 1.00 80.38 209 ASP A C 1
ATOM 1649 O O . ASP A 1 209 ? -19.687 -2.061 0.860 1.00 80.38 209 ASP A O 1
ATOM 1653 N N . LYS A 1 210 ? -20.371 -4.032 0.028 1.00 70.94 210 LYS A N 1
ATOM 1654 C CA . LYS A 1 210 ? -21.603 -3.516 -0.598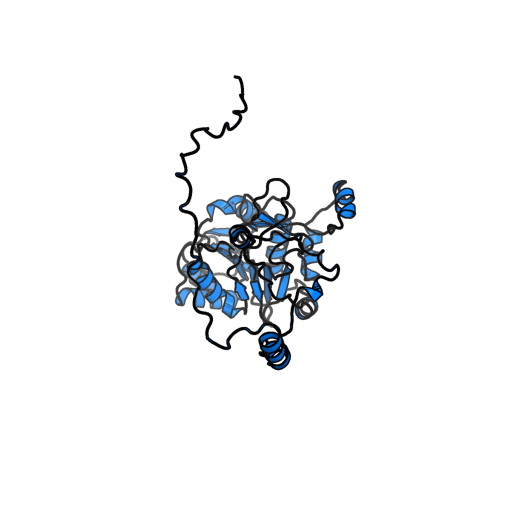 1.00 70.94 210 LYS A CA 1
ATOM 1655 C C . LYS A 1 210 ? -22.545 -2.859 0.409 1.00 70.94 210 LYS A C 1
ATOM 1657 O O . LYS A 1 210 ? -23.227 -1.901 0.062 1.00 70.94 210 LYS A O 1
ATOM 1662 N N . ASP A 1 211 ? -22.511 -3.337 1.648 1.00 66.62 211 ASP A N 1
ATOM 1663 C CA . ASP A 1 211 ? -23.318 -2.831 2.758 1.00 66.62 211 ASP A CA 1
ATOM 1664 C C . ASP A 1 211 ? -22.693 -1.588 3.424 1.00 66.62 211 ASP A C 1
ATOM 1666 O O . ASP A 1 211 ? -23.252 -1.028 4.365 1.00 66.62 211 ASP A O 1
ATOM 1670 N N . GLY A 1 212 ? -21.511 -1.149 2.965 1.00 65.69 212 GLY A N 1
ATOM 1671 C CA . GLY A 1 212 ? -20.817 0.056 3.435 1.00 65.69 212 GLY A CA 1
ATOM 1672 C C . GLY A 1 212 ? -20.231 -0.025 4.851 1.00 65.69 212 GLY A C 1
ATOM 1673 O O . GLY A 1 212 ? -19.600 0.931 5.299 1.00 65.69 212 GLY A O 1
ATOM 1674 N N . SER A 1 213 ? -20.414 -1.151 5.546 1.00 67.25 213 SER A N 1
ATOM 1675 C CA . SER A 1 213 ? -20.007 -1.372 6.940 1.00 67.25 213 SER A CA 1
ATOM 1676 C C . SER A 1 213 ? -18.510 -1.656 7.093 1.00 67.25 213 SER A C 1
ATOM 1678 O O . SER A 1 213 ? -17.853 -1.086 7.962 1.00 67.25 213 SER A O 1
ATOM 1680 N N . ASN A 1 214 ? -17.950 -2.502 6.228 1.00 81.75 214 ASN A N 1
ATOM 1681 C CA . ASN A 1 214 ? -16.534 -2.861 6.265 1.00 81.75 214 ASN A CA 1
ATOM 1682 C C . ASN A 1 214 ? -15.708 -1.841 5.483 1.00 81.75 214 ASN A C 1
ATOM 1684 O O . ASN A 1 214 ? -15.883 -1.702 4.271 1.00 81.75 214 ASN A O 1
ATOM 1688 N N . ARG A 1 215 ? -14.772 -1.169 6.159 1.00 87.31 215 ARG A N 1
ATOM 1689 C CA . ARG A 1 215 ? -13.804 -0.251 5.541 1.00 87.31 215 ARG A CA 1
ATOM 1690 C C . ARG A 1 215 ? -12.396 -0.717 5.866 1.00 87.31 215 ARG A C 1
ATOM 1692 O O . ARG A 1 215 ? -11.991 -0.687 7.028 1.00 87.31 215 ARG A O 1
ATOM 1699 N N . VAL A 1 216 ? -11.660 -1.150 4.847 1.00 90.88 216 VAL A N 1
ATOM 1700 C CA . VAL A 1 216 ? -10.269 -1.586 5.004 1.00 90.88 216 VAL A CA 1
ATOM 1701 C C . VAL A 1 216 ? -9.371 -0.798 4.063 1.00 90.88 216 VAL A C 1
ATOM 1703 O O . VAL A 1 216 ? -9.672 -0.667 2.880 1.00 90.88 216 VAL A O 1
ATOM 1706 N N . ILE A 1 217 ? -8.270 -0.273 4.585 1.00 93.25 217 ILE A N 1
ATOM 1707 C CA . ILE A 1 217 ? -7.189 0.324 3.802 1.00 93.25 217 ILE A CA 1
ATOM 1708 C C . ILE A 1 217 ? -6.006 -0.633 3.864 1.00 93.25 217 ILE A C 1
ATOM 1710 O O . ILE A 1 217 ? -5.590 -1.016 4.955 1.00 93.25 217 ILE A O 1
ATOM 1714 N N . ALA A 1 218 ? -5.447 -0.998 2.716 1.00 93.69 218 ALA A N 1
ATOM 1715 C CA . ALA A 1 218 ? -4.170 -1.696 2.650 1.00 93.69 218 ALA A CA 1
ATOM 1716 C C . ALA A 1 218 ? -3.131 -0.804 1.975 1.00 93.69 218 ALA A C 1
ATOM 1718 O O . ALA A 1 218 ? -3.339 -0.373 0.841 1.00 93.69 218 ALA A O 1
ATOM 1719 N N . LEU A 1 219 ? -2.023 -0.553 2.668 1.00 94.06 219 LEU A N 1
ATOM 1720 C CA . LEU A 1 219 ? -0.928 0.312 2.239 1.00 94.06 219 LEU A CA 1
ATOM 1721 C C . LEU A 1 219 ? 0.381 -0.474 2.270 1.00 94.06 219 LEU A C 1
ATOM 1723 O O . LEU A 1 219 ? 0.741 -1.017 3.306 1.00 94.06 219 LEU A O 1
ATOM 1727 N N . GLY A 1 220 ? 1.131 -0.518 1.173 1.00 91.50 220 GLY A N 1
ATOM 1728 C CA . GLY A 1 220 ? 2.364 -1.313 1.108 1.00 91.50 220 GLY A CA 1
ATOM 1729 C C . GLY A 1 220 ? 3.556 -0.763 1.910 1.00 91.50 220 GLY A C 1
ATOM 1730 O O . GLY A 1 220 ? 4.609 -1.396 1.901 1.00 91.50 220 GLY A O 1
ATOM 1731 N N . SER A 1 221 ? 3.415 0.379 2.596 1.00 91.06 221 SER A N 1
ATOM 1732 C CA . SER A 1 221 ? 4.454 0.996 3.434 1.00 91.06 221 SER A CA 1
ATOM 1733 C C . SER A 1 221 ? 3.903 1.427 4.797 1.00 91.06 221 SER A C 1
ATOM 1735 O O . SER A 1 221 ? 3.031 2.290 4.881 1.00 91.06 221 SER A O 1
ATOM 1737 N N . ALA A 1 222 ? 4.448 0.860 5.872 1.00 89.50 222 ALA A N 1
ATOM 1738 C CA . ALA A 1 222 ? 4.228 1.315 7.242 1.00 89.50 222 ALA A CA 1
ATOM 1739 C C . ALA A 1 222 ? 5.022 2.589 7.565 1.00 89.50 222 ALA A C 1
ATOM 1741 O O . ALA A 1 222 ? 4.517 3.455 8.280 1.00 89.50 222 ALA A O 1
ATOM 1742 N N . SER A 1 223 ? 6.212 2.748 6.979 1.00 89.31 223 SER A N 1
ATOM 1743 C CA . SER A 1 223 ? 7.112 3.866 7.271 1.00 89.31 223 SER A CA 1
ATOM 1744 C C . SER A 1 223 ? 6.562 5.236 6.879 1.00 89.31 223 SER A C 1
ATOM 1746 O O . SER A 1 223 ? 6.950 6.227 7.480 1.00 89.31 223 SER A O 1
ATOM 1748 N N . ILE A 1 224 ? 5.590 5.331 5.964 1.00 90.50 224 ILE A N 1
ATOM 1749 C CA . ILE A 1 224 ? 4.907 6.609 5.654 1.00 90.50 224 ILE A CA 1
ATOM 1750 C C . ILE A 1 224 ? 4.269 7.251 6.892 1.00 90.50 224 ILE A C 1
ATOM 1752 O O . ILE A 1 224 ? 4.182 8.475 6.976 1.00 90.50 224 ILE A O 1
ATOM 1756 N N . MET A 1 225 ? 3.800 6.428 7.831 1.00 89.00 225 MET A N 1
ATOM 1757 C CA . MET A 1 225 ? 3.146 6.888 9.056 1.00 89.00 225 MET A CA 1
ATOM 1758 C C . MET A 1 225 ? 4.132 7.162 10.195 1.00 89.00 225 MET A C 1
ATOM 1760 O O . MET A 1 225 ? 3.716 7.692 11.223 1.00 89.00 225 MET A O 1
ATOM 1764 N N . GLU A 1 226 ? 5.408 6.808 10.027 1.00 89.19 226 GLU A N 1
ATOM 1765 C CA . GLU A 1 226 ? 6.441 7.027 11.036 1.00 89.19 226 GLU A CA 1
ATOM 1766 C C . GLU A 1 226 ? 6.893 8.499 11.062 1.00 89.19 226 GLU A C 1
ATOM 1768 O O . GLU A 1 226 ? 6.934 9.192 10.039 1.00 89.19 226 GLU A O 1
ATOM 1773 N N . ASP A 1 227 ? 7.301 8.953 12.245 1.00 90.06 227 ASP A N 1
ATOM 1774 C CA . ASP A 1 227 ? 7.787 10.304 12.545 1.00 90.06 227 ASP A CA 1
ATOM 1775 C C . ASP A 1 227 ? 8.819 10.869 11.537 1.00 90.06 227 ASP A C 1
ATOM 1777 O O . ASP A 1 227 ? 8.694 12.030 11.147 1.00 90.06 227 ASP A O 1
ATOM 1781 N N . PRO A 1 228 ? 9.817 10.114 11.020 1.00 89.38 228 PRO A N 1
ATOM 1782 C CA . PRO A 1 228 ? 10.754 10.661 10.035 1.00 89.38 228 PRO A CA 1
ATOM 1783 C C . PRO A 1 228 ? 10.133 11.018 8.676 1.00 89.38 228 PRO A C 1
ATOM 1785 O O . PRO A 1 228 ? 10.799 11.700 7.890 1.00 89.38 228 PRO A O 1
ATOM 1788 N N . TYR A 1 229 ? 8.923 10.549 8.356 1.00 89.62 229 TYR A N 1
ATOM 1789 C CA . TYR A 1 229 ? 8.318 10.705 7.028 1.00 89.62 229 TYR A CA 1
ATOM 1790 C C . TYR A 1 229 ? 6.961 11.401 7.038 1.00 89.62 229 TYR A C 1
ATOM 1792 O O . TYR A 1 229 ? 6.594 11.984 6.020 1.00 89.62 229 TYR A O 1
ATOM 1800 N N . ILE A 1 230 ? 6.224 11.376 8.145 1.00 90.06 230 ILE A N 1
ATOM 1801 C CA . ILE A 1 230 ? 4.857 11.907 8.206 1.00 90.06 230 ILE A CA 1
ATOM 1802 C C . ILE A 1 230 ? 4.765 13.415 7.910 1.00 90.06 230 ILE A C 1
ATOM 1804 O O . ILE A 1 230 ? 3.825 13.854 7.247 1.00 90.06 230 ILE A O 1
ATOM 1808 N N . GLU A 1 231 ? 5.761 14.204 8.326 1.00 88.75 231 GLU A N 1
ATOM 1809 C CA . GLU A 1 231 ? 5.844 15.651 8.060 1.00 88.75 231 GLU A CA 1
ATOM 1810 C C . GLU A 1 231 ? 6.492 16.000 6.706 1.00 88.75 231 GLU A C 1
ATOM 1812 O O . GLU A 1 231 ? 6.519 17.169 6.317 1.00 88.75 231 GLU A O 1
ATOM 1817 N N . LYS A 1 232 ? 7.023 15.016 5.967 1.00 87.81 232 LYS A N 1
ATOM 1818 C CA . LYS A 1 232 ? 7.695 15.259 4.683 1.00 87.81 232 LYS A CA 1
ATOM 1819 C C . LYS A 1 232 ? 6.701 15.254 3.514 1.00 87.81 232 LYS A C 1
ATOM 1821 O O . LYS A 1 232 ? 5.867 14.358 3.397 1.00 87.81 232 LYS A O 1
ATOM 1826 N N . GLU A 1 233 ? 6.873 16.209 2.597 1.00 87.25 233 GLU A N 1
ATOM 1827 C CA . GLU A 1 233 ? 6.041 16.384 1.391 1.00 87.25 233 GLU A CA 1
ATOM 1828 C C . GLU A 1 233 ? 4.531 16.411 1.746 1.00 87.25 233 GLU A C 1
ATOM 1830 O O . GLU A 1 233 ? 4.149 17.056 2.722 1.00 87.25 233 GLU A O 1
ATOM 1835 N N . ASP A 1 234 ? 3.656 15.735 0.990 1.00 89.25 234 ASP A N 1
ATOM 1836 C CA . ASP A 1 234 ? 2.205 15.708 1.236 1.00 89.25 234 ASP A CA 1
ATOM 1837 C C . ASP A 1 234 ? 1.746 14.469 2.054 1.00 89.25 234 ASP A C 1
ATOM 1839 O O . ASP A 1 234 ? 0.560 14.118 2.048 1.00 89.25 234 ASP A O 1
ATOM 1843 N N . ASN A 1 235 ? 2.654 13.795 2.782 1.00 91.88 235 ASN A N 1
ATOM 1844 C CA . ASN A 1 235 ? 2.352 12.562 3.535 1.00 91.88 235 ASN A CA 1
ATOM 1845 C C . ASN A 1 235 ? 1.264 12.768 4.602 1.00 91.88 235 ASN A C 1
ATOM 1847 O O . ASN A 1 235 ? 0.334 11.964 4.711 1.00 91.88 235 ASN A O 1
ATOM 1851 N N . MET A 1 236 ? 1.318 13.883 5.336 1.00 90.25 236 MET A N 1
ATO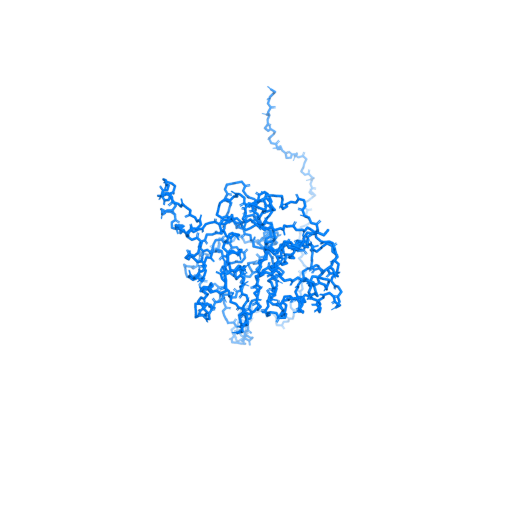M 1852 C CA . MET A 1 236 ? 0.284 14.240 6.308 1.00 90.25 236 MET A CA 1
ATOM 1853 C C . MET A 1 236 ? -1.095 14.339 5.638 1.00 90.25 236 MET A C 1
ATOM 1855 O O . MET A 1 236 ? -2.062 13.762 6.127 1.00 90.25 236 MET A O 1
ATOM 1859 N N . ALA A 1 237 ? -1.200 15.015 4.489 1.00 89.75 237 ALA A N 1
ATOM 1860 C CA . ALA A 1 237 ? -2.466 15.183 3.767 1.00 89.75 237 ALA A CA 1
ATOM 1861 C C . ALA A 1 237 ? -3.056 13.843 3.284 1.00 89.75 237 ALA A C 1
ATOM 1863 O O . ALA A 1 237 ? -4.278 13.650 3.287 1.00 89.75 237 ALA A O 1
ATOM 1864 N N . LEU A 1 238 ? -2.194 12.892 2.921 1.00 91.06 238 LEU A N 1
ATOM 1865 C CA . LEU A 1 238 ? -2.589 11.530 2.573 1.00 91.06 238 LEU A CA 1
ATOM 1866 C C . LEU A 1 238 ? -3.182 10.781 3.775 1.00 91.06 238 LEU A C 1
ATOM 1868 O O . LEU A 1 238 ? -4.254 10.186 3.656 1.00 91.06 238 LEU A O 1
ATOM 1872 N N . ILE A 1 239 ? -2.562 10.883 4.952 1.00 90.88 239 ILE A N 1
ATOM 1873 C CA . ILE A 1 239 ? -3.085 10.272 6.184 1.00 90.88 239 ILE A CA 1
ATOM 1874 C C . ILE A 1 239 ? -4.422 10.904 6.591 1.00 90.88 239 ILE A C 1
ATOM 1876 O O . ILE A 1 239 ? -5.352 10.182 6.952 1.00 90.88 239 ILE A O 1
ATOM 1880 N N . LYS A 1 240 ? -4.575 12.230 6.454 1.00 89.94 240 LYS A N 1
ATOM 1881 C CA . LYS A 1 240 ? -5.871 12.905 6.667 1.00 89.94 240 LYS A CA 1
ATOM 1882 C C . LYS A 1 240 ? -6.963 12.323 5.781 1.00 89.94 240 LYS A C 1
ATOM 1884 O O . LYS A 1 240 ? -8.057 12.041 6.256 1.00 89.94 240 LYS A O 1
ATOM 1889 N N . THR A 1 241 ? -6.638 12.081 4.516 1.00 90.06 241 THR A N 1
ATOM 1890 C CA . THR A 1 241 ? -7.561 11.478 3.549 1.00 90.06 241 THR A CA 1
ATOM 1891 C C . THR A 1 241 ? -7.943 10.044 3.944 1.00 90.06 241 THR A C 1
ATOM 1893 O O . THR A 1 241 ? -9.099 9.651 3.798 1.00 90.06 241 THR A O 1
ATOM 1896 N N . PHE A 1 242 ? -7.015 9.260 4.507 1.00 91.00 242 PHE A N 1
ATOM 1897 C CA . PHE A 1 242 ? -7.313 7.918 5.033 1.00 91.00 242 PHE A CA 1
ATOM 1898 C C . PHE A 1 242 ? -8.249 7.958 6.243 1.00 91.00 242 PHE A C 1
ATOM 1900 O O . PHE A 1 242 ? -9.210 7.190 6.308 1.00 91.00 242 PHE A O 1
ATOM 1907 N N . ILE A 1 243 ? -8.010 8.879 7.176 1.00 89.06 243 ILE A N 1
ATOM 1908 C CA . ILE A 1 243 ? -8.871 9.076 8.348 1.00 89.06 243 ILE A CA 1
ATOM 1909 C C . ILE A 1 243 ? -10.256 9.582 7.921 1.00 89.06 243 ILE A C 1
ATOM 1911 O O . ILE A 1 243 ? -11.268 9.150 8.476 1.00 89.06 243 ILE A O 1
ATOM 1915 N N . GLU A 1 244 ? -10.328 10.439 6.900 1.00 88.31 244 GLU A N 1
ATOM 1916 C CA . GLU A 1 244 ? -11.583 10.910 6.309 1.00 88.31 244 GLU A CA 1
ATOM 1917 C C . GLU A 1 244 ? -12.372 9.755 5.679 1.00 88.31 244 GLU A C 1
ATOM 1919 O O . GLU A 1 244 ? -13.565 9.623 5.942 1.00 88.31 244 GLU A O 1
ATOM 1924 N N . PHE A 1 245 ? -11.714 8.859 4.936 1.00 87.88 245 PHE A N 1
ATOM 1925 C CA . PHE A 1 245 ? -12.341 7.647 4.393 1.00 87.88 245 PHE A CA 1
ATOM 1926 C C . PHE A 1 245 ? -12.891 6.718 5.493 1.00 87.88 245 PHE A C 1
ATOM 1928 O O . PHE A 1 245 ? -13.959 6.117 5.339 1.00 87.88 245 PHE A O 1
ATOM 1935 N N . ILE A 1 246 ? -12.183 6.615 6.620 1.00 85.69 246 ILE A N 1
ATOM 1936 C CA . ILE A 1 246 ? -12.575 5.801 7.781 1.00 85.69 246 ILE A CA 1
ATOM 1937 C C . ILE A 1 246 ? -13.673 6.466 8.615 1.00 85.69 246 ILE A C 1
ATOM 1939 O O . ILE A 1 246 ? -14.477 5.779 9.239 1.00 85.69 246 ILE A O 1
ATOM 1943 N N . SER A 1 247 ? -13.746 7.792 8.630 1.00 82.75 247 SER A N 1
ATOM 1944 C CA . SER A 1 247 ? -14.775 8.523 9.374 1.00 82.75 247 SER A CA 1
ATOM 1945 C C . SER A 1 247 ? -16.066 8.611 8.565 1.00 82.75 247 SER A C 1
ATOM 1947 O O . SER A 1 247 ? -17.135 8.228 9.041 1.00 82.75 247 SER A O 1
ATOM 1949 N N . ASN A 1 248 ? -15.968 9.019 7.301 1.00 81.31 248 ASN A N 1
ATOM 1950 C CA . ASN A 1 248 ? -17.112 9.354 6.463 1.00 81.31 248 ASN A CA 1
ATOM 1951 C C . ASN A 1 248 ? -17.625 8.128 5.700 1.00 81.31 248 ASN A C 1
ATOM 1953 O O . ASN A 1 248 ? -16.902 7.497 4.927 1.00 81.31 248 ASN A O 1
ATOM 1957 N N . LYS A 1 249 ? -18.908 7.803 5.892 1.00 69.44 249 LYS A N 1
ATOM 1958 C CA . LYS A 1 249 ? -19.575 6.699 5.181 1.00 69.44 249 LYS A CA 1
ATOM 1959 C C . LYS A 1 249 ? -19.768 7.009 3.690 1.00 69.44 249 LYS A C 1
ATOM 1961 O O . LYS A 1 249 ? -19.607 6.118 2.861 1.00 69.44 249 LYS A O 1
ATOM 1966 N N . ASP A 1 250 ? -19.965 8.283 3.355 1.00 68.25 250 ASP A N 1
ATOM 1967 C CA . ASP A 1 250 ? -20.262 8.751 1.993 1.00 68.25 250 ASP A CA 1
ATOM 1968 C C . ASP A 1 250 ? -19.023 9.163 1.187 1.00 68.25 250 ASP A C 1
ATOM 1970 O O . ASP A 1 250 ? -19.132 9.860 0.180 1.00 68.25 250 ASP A O 1
ATOM 1974 N N . PHE A 1 251 ? -17.818 8.762 1.608 1.00 77.19 251 PHE A N 1
ATOM 1975 C CA . PHE A 1 251 ? -16.611 9.076 0.842 1.00 77.19 251 PHE A CA 1
ATOM 1976 C C . PHE A 1 251 ? -16.719 8.460 -0.564 1.00 77.19 251 PHE A C 1
ATOM 1978 O O . PHE A 1 251 ? -16.725 7.231 -0.706 1.00 77.19 251 PHE A O 1
ATOM 1985 N N . ALA A 1 252 ? -16.834 9.309 -1.586 1.00 69.38 252 ALA A N 1
ATOM 1986 C CA . ALA A 1 252 ? -17.125 8.922 -2.961 1.00 69.38 252 ALA A CA 1
ATOM 1987 C C . ALA A 1 252 ? -15.900 8.276 -3.624 1.00 69.38 252 ALA A C 1
ATOM 1989 O O . ALA A 1 252 ? -15.050 8.953 -4.195 1.00 69.38 252 ALA A O 1
ATOM 1990 N N . ILE A 1 253 ? -15.798 6.948 -3.540 1.00 75.12 253 ILE A N 1
ATOM 1991 C CA . ILE A 1 253 ? -14.830 6.183 -4.331 1.00 75.12 253 ILE A CA 1
ATOM 1992 C C . ILE A 1 253 ? -15.457 5.884 -5.685 1.00 75.12 253 ILE A C 1
ATOM 1994 O O . ILE A 1 253 ? -16.482 5.205 -5.763 1.00 75.12 253 ILE A O 1
ATOM 1998 N N . ASN A 1 254 ? -14.792 6.300 -6.759 1.00 75.06 254 ASN A N 1
ATOM 1999 C CA . ASN A 1 254 ? -15.208 5.931 -8.103 1.00 75.06 254 ASN A CA 1
ATOM 2000 C C . ASN A 1 254 ? -14.730 4.513 -8.418 1.00 75.06 254 ASN A C 1
ATOM 2002 O O . ASN A 1 254 ? -13.597 4.295 -8.844 1.00 75.06 254 ASN A O 1
ATOM 2006 N N . VAL A 1 255 ? -15.599 3.527 -8.195 1.00 69.00 255 VAL A N 1
ATOM 2007 C CA . VAL A 1 255 ? -15.314 2.110 -8.488 1.00 69.00 255 VAL A CA 1
ATOM 2008 C C . VAL A 1 255 ? -15.151 1.865 -10.000 1.00 69.00 255 VAL A C 1
ATOM 2010 O O . VAL A 1 255 ? -14.504 0.899 -10.401 1.00 69.00 255 VAL A O 1
ATOM 2013 N N . SER A 1 256 ? -15.702 2.738 -10.853 1.00 66.31 256 SER A N 1
ATOM 2014 C CA . SER A 1 256 ? -15.499 2.718 -12.310 1.00 66.31 256 SER A CA 1
ATOM 2015 C C . SER A 1 256 ? -14.038 2.935 -12.688 1.00 66.31 256 SER A C 1
ATOM 2017 O O . SER A 1 256 ? -13.490 2.173 -13.480 1.00 66.31 256 SER A O 1
ATOM 2019 N N . ASP A 1 257 ? -13.399 3.928 -12.070 1.00 65.19 257 ASP A N 1
ATOM 2020 C CA . ASP A 1 257 ? -12.024 4.312 -12.379 1.00 65.19 257 ASP A CA 1
ATOM 2021 C C . ASP A 1 257 ? -11.102 3.123 -12.090 1.00 65.19 257 ASP A C 1
ATOM 2023 O O . ASP A 1 257 ? -10.329 2.721 -12.951 1.00 65.19 257 ASP A O 1
ATOM 2027 N N . ALA A 1 258 ? -11.320 2.455 -10.953 1.00 61.09 258 ALA A N 1
ATOM 2028 C CA . ALA A 1 258 ? -10.575 1.282 -10.496 1.00 61.09 258 ALA A CA 1
ATOM 2029 C C . ALA A 1 258 ? -10.663 0.046 -11.408 1.00 61.09 258 ALA A C 1
ATOM 2031 O O . ALA A 1 258 ? -9.732 -0.753 -11.444 1.00 61.09 258 ALA A O 1
ATOM 2032 N N . LYS A 1 259 ? -11.774 -0.137 -12.133 1.00 59.84 259 LYS A N 1
ATOM 2033 C CA . LYS A 1 259 ? -11.968 -1.278 -13.047 1.00 59.84 259 LYS A CA 1
ATOM 2034 C C . LYS A 1 259 ? -11.288 -1.090 -14.400 1.00 59.84 259 LYS A C 1
ATOM 2036 O O . LYS A 1 259 ? -11.160 -2.061 -15.136 1.00 59.84 259 LYS A O 1
ATOM 2041 N N . THR A 1 260 ? -10.903 0.141 -14.724 1.00 58.38 260 THR A N 1
ATOM 2042 C CA . THR A 1 260 ? -10.347 0.504 -16.034 1.00 58.38 260 THR A CA 1
ATOM 2043 C C . THR A 1 260 ? -8.817 0.474 -16.036 1.00 58.38 260 THR A C 1
ATOM 2045 O O . THR A 1 260 ? -8.209 0.559 -17.097 1.00 58.38 260 THR A O 1
ATOM 2048 N N . ILE A 1 261 ? -8.176 0.360 -14.865 1.00 65.69 261 ILE A N 1
ATOM 2049 C CA . ILE A 1 261 ? -6.714 0.296 -14.777 1.00 65.69 261 ILE A CA 1
ATOM 2050 C C . ILE A 1 261 ? -6.250 -1.130 -15.026 1.00 65.69 261 ILE A C 1
ATOM 2052 O O . ILE A 1 261 ? -6.430 -2.020 -14.194 1.00 65.69 261 ILE A O 1
ATOM 2056 N N . GLU A 1 262 ? -5.590 -1.315 -16.157 1.00 62.94 262 GLU A N 1
ATOM 2057 C CA . GLU A 1 262 ? -4.723 -2.458 -16.393 1.00 62.94 262 GLU A CA 1
ATOM 2058 C C . GLU A 1 262 ? -3.380 -2.163 -15.717 1.00 62.94 262 GLU A C 1
ATOM 2060 O O . GLU A 1 262 ? -2.639 -1.275 -16.139 1.00 62.94 262 GLU A O 1
ATOM 2065 N N . ILE A 1 263 ? -3.092 -2.858 -14.612 1.00 70.44 263 ILE A N 1
ATOM 2066 C CA . ILE A 1 263 ? -1.759 -2.805 -14.006 1.00 70.44 263 ILE A CA 1
ATOM 2067 C C . ILE A 1 263 ? -0.814 -3.548 -14.962 1.00 70.44 263 ILE A C 1
ATOM 2069 O O . ILE A 1 263 ? -1.079 -4.719 -15.251 1.00 70.44 263 ILE A O 1
ATOM 2073 N N . PRO A 1 264 ? 0.258 -2.910 -15.467 1.00 67.38 264 PRO A N 1
ATOM 2074 C CA . PRO A 1 264 ? 1.217 -3.590 -16.327 1.00 67.38 264 PRO A CA 1
ATOM 2075 C C . PRO A 1 264 ? 1.871 -4.747 -15.569 1.00 67.38 264 PRO A C 1
ATOM 2077 O O . PRO A 1 264 ? 2.085 -4.655 -14.361 1.00 67.38 264 PRO A O 1
ATOM 2080 N N . GLU A 1 265 ? 2.222 -5.830 -16.258 1.00 65.25 265 GLU A N 1
ATOM 2081 C CA . GLU A 1 265 ? 2.999 -6.897 -15.624 1.00 65.25 265 GLU A CA 1
ATOM 2082 C C . GLU A 1 265 ? 4.331 -6.337 -15.112 1.00 65.25 265 GLU A C 1
ATOM 2084 O O . GLU A 1 265 ? 5.000 -5.538 -15.779 1.00 65.25 265 GLU A O 1
ATOM 2089 N N . SER A 1 266 ? 4.699 -6.720 -13.889 1.00 62.94 266 SER A N 1
ATOM 2090 C CA . SER A 1 266 ? 5.938 -6.279 -13.265 1.00 62.94 266 SER A CA 1
ATOM 2091 C C . SER A 1 266 ? 7.125 -6.883 -14.016 1.00 62.94 266 SER A C 1
ATOM 2093 O O . SER A 1 266 ? 7.529 -8.017 -13.755 1.00 62.94 266 SER A O 1
ATOM 2095 N N . ASN A 1 267 ? 7.701 -6.126 -14.944 1.00 57.84 267 ASN A N 1
ATOM 2096 C CA . ASN A 1 267 ? 8.967 -6.496 -15.557 1.00 57.84 267 ASN A CA 1
ATOM 2097 C C . ASN A 1 267 ? 10.075 -6.281 -14.527 1.00 57.84 267 ASN A C 1
ATOM 2099 O O . ASN A 1 267 ? 10.488 -5.152 -14.259 1.00 57.84 267 ASN A O 1
ATOM 2103 N N . ILE A 1 268 ? 10.537 -7.373 -13.924 1.00 58.19 268 ILE A N 1
ATOM 2104 C CA . ILE A 1 268 ? 11.732 -7.364 -13.088 1.00 58.19 268 ILE A CA 1
ATOM 2105 C C . ILE A 1 268 ? 12.901 -7.119 -14.039 1.00 58.19 268 ILE A C 1
ATOM 2107 O O . ILE A 1 268 ? 13.254 -7.986 -14.837 1.00 58.19 268 ILE A O 1
ATOM 2111 N N . THR A 1 269 ? 13.478 -5.919 -13.999 1.00 55.56 269 THR A N 1
ATOM 2112 C CA . THR A 1 269 ? 14.764 -5.672 -14.658 1.00 55.56 269 THR A CA 1
ATOM 2113 C C . THR A 1 269 ? 15.765 -6.696 -14.115 1.00 55.56 269 THR A C 1
ATOM 2115 O O . THR A 1 269 ? 15.859 -6.827 -12.891 1.00 55.56 269 THR A O 1
ATOM 2118 N N . PRO A 1 270 ? 16.481 -7.447 -14.971 1.00 56.16 270 PRO A N 1
ATOM 2119 C CA . PRO A 1 270 ? 17.468 -8.412 -14.504 1.00 56.16 270 PRO A CA 1
ATOM 2120 C C . PRO A 1 270 ? 18.526 -7.712 -13.649 1.00 56.16 270 PRO A C 1
ATOM 2122 O O . PRO A 1 270 ? 18.785 -6.522 -13.832 1.00 56.16 270 PRO A O 1
ATOM 2125 N N . ASP A 1 271 ? 19.119 -8.446 -12.706 1.00 59.00 271 ASP A N 1
ATOM 2126 C CA . ASP A 1 271 ? 20.125 -7.919 -11.782 1.00 59.00 271 ASP A CA 1
ATOM 2127 C C . ASP A 1 271 ? 21.359 -7.433 -12.554 1.00 59.00 271 ASP A C 1
ATOM 2129 O O . ASP A 1 271 ? 22.252 -8.203 -12.915 1.00 59.00 271 ASP A O 1
ATOM 2133 N N . VAL A 1 272 ? 21.372 -6.132 -12.844 1.00 59.84 272 VAL A N 1
ATOM 2134 C CA . VAL A 1 272 ? 22.410 -5.474 -13.637 1.00 59.84 272 VAL A CA 1
ATOM 2135 C C . VAL A 1 272 ? 23.769 -5.609 -12.953 1.00 59.84 272 VAL A C 1
ATOM 2137 O O . VAL A 1 272 ? 24.770 -5.765 -13.643 1.00 59.84 272 VAL A O 1
ATOM 2140 N N . ASN A 1 273 ? 23.817 -5.644 -11.616 1.00 62.69 273 ASN A N 1
ATOM 2141 C CA . ASN A 1 273 ? 25.070 -5.820 -10.880 1.00 62.69 273 ASN A CA 1
ATOM 2142 C C . ASN A 1 273 ? 25.678 -7.195 -11.164 1.00 62.69 273 ASN A C 1
ATOM 2144 O O . ASN A 1 273 ? 26.866 -7.299 -11.458 1.00 62.69 273 ASN A O 1
ATOM 2148 N N . ARG A 1 274 ? 24.844 -8.238 -11.181 1.00 66.12 274 ARG A N 1
ATOM 2149 C CA . ARG A 1 274 ? 25.274 -9.595 -11.530 1.00 66.12 274 ARG A CA 1
ATOM 2150 C C . ARG A 1 274 ? 25.657 -9.734 -13.004 1.00 66.12 274 ARG A C 1
ATOM 2152 O O . ARG A 1 274 ? 26.533 -10.525 -13.333 1.00 66.12 274 ARG A O 1
ATOM 2159 N N . LEU A 1 275 ? 25.017 -8.975 -13.896 1.00 60.81 275 LEU A N 1
ATOM 2160 C CA . LEU A 1 275 ? 25.375 -8.940 -15.318 1.00 60.81 275 LEU A CA 1
ATOM 2161 C C . LEU A 1 275 ? 26.711 -8.227 -15.567 1.00 60.81 275 LEU A C 1
ATOM 2163 O O . LEU A 1 275 ? 27.461 -8.657 -16.435 1.00 60.81 275 LEU A O 1
ATOM 2167 N N . ILE A 1 276 ? 27.031 -7.182 -14.798 1.00 65.75 276 ILE A N 1
ATOM 2168 C CA . ILE A 1 276 ? 28.320 -6.472 -14.877 1.00 65.75 276 ILE A CA 1
ATOM 2169 C C . ILE A 1 276 ? 29.483 -7.374 -14.434 1.00 65.75 276 ILE A C 1
ATOM 2171 O O . ILE A 1 276 ? 30.580 -7.274 -14.978 1.00 65.75 276 ILE A O 1
ATOM 2175 N N . GLU A 1 277 ? 29.250 -8.278 -13.478 1.00 70.19 277 GLU A N 1
ATOM 2176 C CA . GLU A 1 277 ? 30.246 -9.268 -13.045 1.00 70.19 277 GLU A CA 1
ATOM 2177 C C . GLU A 1 277 ? 30.575 -10.318 -14.116 1.00 70.19 277 GLU A C 1
ATOM 2179 O O . GLU A 1 277 ? 31.594 -10.999 -13.999 1.00 70.19 277 GLU A O 1
ATOM 2184 N N . VAL A 1 278 ? 29.751 -10.457 -15.162 1.00 65.25 278 VAL A N 1
ATOM 2185 C CA . VAL A 1 278 ? 30.042 -11.327 -16.305 1.00 65.25 278 VAL A CA 1
ATOM 2186 C C . VAL A 1 278 ? 30.809 -10.504 -17.344 1.00 65.25 278 VAL A C 1
ATOM 2188 O O . VAL A 1 278 ? 30.193 -9.729 -18.077 1.00 65.25 278 VAL A O 1
ATOM 2191 N N . PRO A 1 279 ? 32.146 -10.643 -17.456 1.00 56.28 279 PRO A N 1
ATOM 2192 C CA . PRO A 1 279 ? 32.898 -9.920 -18.468 1.00 56.28 279 PRO A CA 1
ATOM 2193 C C . PRO A 1 279 ? 32.458 -10.394 -19.854 1.00 56.28 279 PRO A C 1
ATOM 2195 O O . PRO A 1 279 ? 32.745 -11.518 -20.272 1.00 56.28 279 PRO A O 1
ATOM 2198 N N . ILE A 1 280 ? 31.767 -9.526 -20.587 1.00 56.59 280 ILE A N 1
ATOM 2199 C CA . ILE A 1 280 ? 31.485 -9.743 -22.002 1.00 56.59 280 ILE A CA 1
ATOM 2200 C C . ILE A 1 280 ? 32.775 -9.405 -22.755 1.00 56.59 280 ILE A C 1
ATOM 2202 O O . ILE A 1 280 ? 33.074 -8.243 -23.022 1.00 56.59 280 ILE A O 1
ATOM 2206 N N . ALA A 1 281 ? 33.584 -10.421 -23.054 1.00 51.41 281 ALA A N 1
ATOM 2207 C CA . ALA A 1 281 ? 34.788 -10.270 -23.864 1.00 51.41 281 ALA A CA 1
ATOM 2208 C C . ALA A 1 281 ? 34.407 -10.077 -25.344 1.00 51.41 281 ALA A C 1
ATOM 2210 O O . ALA A 1 281 ? 34.484 -11.005 -26.145 1.00 51.41 281 ALA A O 1
ATOM 2211 N N . CYS A 1 282 ? 33.975 -8.873 -25.713 1.00 49.41 282 CYS A N 1
ATOM 2212 C CA . CYS A 1 282 ? 33.792 -8.485 -27.108 1.00 49.41 282 CYS A CA 1
ATOM 2213 C C . CYS A 1 282 ? 35.011 -7.672 -27.566 1.00 49.41 282 CYS A C 1
ATOM 2215 O O . CYS A 1 282 ? 35.194 -6.533 -27.153 1.00 49.41 282 CYS A O 1
ATOM 2217 N N . PHE A 1 283 ? 35.835 -8.244 -28.450 1.00 54.28 283 PHE A N 1
ATOM 2218 C CA . PHE A 1 283 ? 36.859 -7.504 -29.215 1.00 54.28 283 PHE A CA 1
ATOM 2219 C C . PHE A 1 283 ? 36.257 -6.637 -30.335 1.00 54.28 283 PHE A C 1
ATOM 2221 O O . PHE A 1 283 ? 36.982 -5.988 -31.084 1.00 54.28 283 PHE A O 1
ATOM 2228 N N . GLN A 1 284 ? 34.936 -6.667 -30.476 1.00 54.56 284 GLN A N 1
ATOM 2229 C CA . GLN A 1 284 ? 34.189 -6.066 -31.564 1.00 54.56 284 GLN A CA 1
ATOM 2230 C C . GLN A 1 284 ? 33.306 -4.967 -30.980 1.00 54.56 284 GLN A C 1
ATOM 2232 O O . GLN A 1 284 ? 32.633 -5.196 -29.971 1.00 54.56 284 GLN A O 1
ATOM 2237 N N . GLU A 1 285 ? 33.336 -3.779 -31.585 1.00 60.97 285 GLU A N 1
ATOM 2238 C CA . GLU A 1 285 ? 32.388 -2.720 -31.243 1.00 60.97 285 GLU A CA 1
ATOM 2239 C C . GLU A 1 285 ? 30.966 -3.264 -31.442 1.00 60.97 285 GLU A C 1
ATOM 2241 O O . GLU A 1 285 ? 30.698 -3.875 -32.482 1.00 60.97 285 GLU A O 1
ATOM 2246 N N . PRO A 1 286 ? 30.071 -3.125 -30.448 1.00 61.50 286 PRO A N 1
ATOM 2247 C CA . PRO A 1 286 ? 28.697 -3.554 -30.624 1.00 61.50 286 PRO A CA 1
ATOM 2248 C C . PRO A 1 286 ? 28.048 -2.701 -31.712 1.00 61.50 286 PRO A C 1
ATOM 2250 O O . PRO A 1 286 ? 28.215 -1.479 -31.735 1.00 61.50 286 PRO A O 1
ATOM 2253 N N . ASP A 1 287 ? 27.278 -3.348 -32.586 1.00 71.31 287 ASP A N 1
ATOM 2254 C CA . ASP A 1 287 ? 26.427 -2.637 -33.533 1.00 71.31 287 ASP A CA 1
ATOM 2255 C C . ASP A 1 287 ? 25.503 -1.667 -32.768 1.00 71.31 287 ASP A C 1
ATOM 2257 O O . ASP A 1 287 ? 25.056 -1.980 -31.654 1.00 71.31 287 ASP A O 1
ATOM 2261 N N . PRO A 1 288 ? 25.211 -0.478 -33.326 1.00 74.69 288 PRO A N 1
ATOM 2262 C CA . PRO A 1 288 ? 24.335 0.485 -32.678 1.00 74.69 288 PRO A CA 1
ATOM 2263 C C . PRO A 1 288 ? 22.977 -0.152 -32.374 1.00 74.69 288 PRO A C 1
ATOM 2265 O O . PRO A 1 288 ? 22.386 -0.838 -33.211 1.00 74.69 288 PRO A O 1
ATOM 2268 N N . LEU A 1 289 ? 22.485 0.085 -31.157 1.00 75.94 289 LEU A N 1
ATOM 2269 C CA . LEU A 1 289 ? 21.179 -0.411 -30.739 1.00 75.94 289 LEU A CA 1
ATOM 2270 C C . LEU A 1 289 ? 20.085 0.152 -31.666 1.00 75.94 289 LEU A C 1
ATOM 2272 O O . LEU A 1 289 ? 20.134 1.338 -31.998 1.00 75.94 289 LEU A O 1
ATOM 2276 N N . PRO A 1 290 ? 19.083 -0.656 -32.055 1.00 75.88 290 PRO A N 1
ATOM 2277 C CA . PRO A 1 290 ? 17.943 -0.170 -32.823 1.00 75.88 290 PRO A CA 1
ATOM 2278 C C . PRO A 1 290 ? 17.175 0.909 -32.050 1.00 75.88 290 PRO A C 1
ATOM 2280 O O . PRO A 1 290 ? 16.932 0.751 -30.852 1.00 75.88 290 PRO A O 1
ATOM 2283 N N . ASP A 1 291 ? 16.721 1.958 -32.742 1.00 75.31 291 ASP A N 1
ATOM 2284 C CA . ASP A 1 291 ? 15.927 3.040 -32.136 1.00 75.31 291 ASP A CA 1
ATOM 2285 C C . ASP A 1 291 ? 14.603 2.529 -31.530 1.00 75.31 291 ASP A C 1
ATOM 2287 O O . ASP A 1 291 ? 14.136 3.016 -30.495 1.00 75.31 291 ASP A O 1
ATOM 2291 N N . ASP A 1 292 ? 14.016 1.496 -32.141 1.00 71.44 292 ASP A N 1
ATOM 2292 C CA . ASP A 1 292 ? 12.794 0.848 -31.671 1.00 71.44 292 ASP A CA 1
ATOM 2293 C C . ASP A 1 292 ? 13.094 -0.276 -30.670 1.00 71.44 292 ASP A C 1
ATOM 2295 O O . ASP A 1 292 ? 13.408 -1.408 -31.031 1.00 71.44 292 ASP A O 1
ATOM 2299 N N . LYS A 1 293 ? 12.890 -0.000 -29.376 1.00 71.00 293 LYS A N 1
ATOM 2300 C CA . LYS A 1 293 ? 13.113 -0.952 -28.262 1.00 71.00 293 LYS A CA 1
ATOM 2301 C C . LYS A 1 293 ? 12.311 -2.255 -28.361 1.00 71.00 293 LYS A C 1
ATOM 2303 O O . LYS A 1 293 ? 12.618 -3.222 -27.670 1.00 71.00 293 LYS A O 1
ATOM 2308 N N . SER A 1 294 ? 11.264 -2.283 -29.182 1.00 69.62 294 SER A N 1
ATOM 2309 C CA . SER A 1 294 ? 10.423 -3.463 -29.385 1.00 69.62 294 SER A CA 1
ATOM 2310 C C . SER A 1 294 ? 11.109 -4.562 -30.205 1.00 69.62 294 SER A C 1
ATOM 2312 O O . SER A 1 294 ? 10.723 -5.722 -30.075 1.00 69.62 294 SER A O 1
ATOM 2314 N N . THR A 1 295 ? 12.144 -4.233 -30.990 1.00 67.00 295 THR A N 1
ATOM 2315 C CA . THR A 1 295 ? 12.921 -5.210 -31.776 1.00 67.00 295 THR A CA 1
ATOM 2316 C C . THR A 1 295 ? 13.889 -6.023 -30.920 1.00 67.00 295 THR A C 1
ATOM 2318 O O . THR A 1 295 ? 14.214 -7.151 -31.273 1.00 67.00 295 THR A O 1
ATOM 2321 N N . LEU A 1 296 ? 14.302 -5.481 -29.769 1.00 67.75 296 LEU A N 1
ATOM 2322 C CA . LEU A 1 296 ? 15.144 -6.165 -28.783 1.00 67.75 296 LEU A CA 1
ATOM 2323 C C . LEU A 1 296 ? 14.381 -7.253 -28.014 1.00 67.75 296 LEU A C 1
ATOM 2325 O O . LEU A 1 296 ? 14.988 -8.095 -27.354 1.00 67.75 296 LEU A O 1
ATOM 2329 N N . ILE A 1 297 ? 13.048 -7.230 -28.078 1.00 65.38 297 ILE A N 1
ATOM 2330 C CA . ILE A 1 297 ? 12.184 -8.226 -27.452 1.00 65.38 297 ILE A CA 1
ATOM 2331 C C . ILE A 1 297 ? 11.926 -9.316 -28.488 1.00 65.38 297 ILE A C 1
ATOM 2333 O O . ILE A 1 297 ? 10.962 -9.252 -29.256 1.00 65.38 297 ILE A O 1
ATOM 2337 N N . ASP A 1 298 ? 12.798 -10.320 -28.517 1.00 63.38 298 ASP A N 1
ATOM 2338 C CA . ASP A 1 298 ? 12.627 -11.452 -29.419 1.00 63.38 298 ASP A CA 1
ATOM 2339 C C . ASP A 1 298 ? 11.446 -12.316 -28.941 1.00 63.38 298 ASP A C 1
ATOM 2341 O O . ASP A 1 298 ? 11.533 -13.092 -27.990 1.00 63.38 298 ASP A O 1
ATOM 2345 N N . LYS A 1 299 ? 10.279 -12.120 -29.565 1.00 61.06 299 LYS A N 1
ATOM 2346 C CA . LYS A 1 299 ? 9.038 -12.854 -29.249 1.00 61.06 299 LYS A CA 1
ATOM 2347 C C . LYS A 1 299 ? 9.007 -14.253 -29.861 1.00 61.06 299 LYS A C 1
ATOM 2349 O O . LYS A 1 299 ? 8.044 -14.994 -29.656 1.00 61.06 299 LYS A O 1
ATOM 2354 N N . LYS A 1 300 ? 10.008 -14.606 -30.668 1.00 62.78 300 LYS A N 1
ATOM 2355 C CA . LYS A 1 300 ? 10.095 -15.924 -31.285 1.00 62.78 300 LYS A CA 1
ATOM 2356 C C . LYS A 1 300 ? 10.601 -16.908 -30.238 1.00 62.78 300 LYS A C 1
ATOM 2358 O O . LYS A 1 300 ? 11.770 -16.908 -29.876 1.00 62.78 300 LYS A O 1
ATOM 2363 N N . LEU A 1 301 ? 9.701 -17.763 -29.757 1.00 60.34 301 LEU A N 1
ATOM 2364 C CA . LEU A 1 301 ? 10.078 -18.981 -29.044 1.00 60.34 301 LEU A CA 1
ATOM 2365 C C . LEU A 1 301 ? 11.131 -19.722 -29.880 1.00 60.34 301 LEU A C 1
ATOM 2367 O O . LEU A 1 301 ? 10.954 -19.854 -31.093 1.00 60.34 301 LEU A O 1
ATOM 2371 N N . PHE A 1 302 ? 12.211 -20.177 -29.239 1.00 55.91 302 PHE A N 1
ATOM 2372 C CA . PHE A 1 302 ? 13.250 -20.991 -29.871 1.00 55.91 302 PHE A CA 1
ATOM 2373 C C . PHE A 1 302 ? 12.599 -22.131 -30.665 1.00 55.91 302 PHE A C 1
ATOM 2375 O O . PHE A 1 302 ? 12.076 -23.083 -30.088 1.00 55.91 302 PHE A O 1
ATOM 2382 N N . ASN A 1 303 ? 12.618 -22.022 -31.992 1.00 60.12 303 ASN A N 1
ATOM 2383 C CA . ASN A 1 303 ? 12.207 -23.090 -32.887 1.00 60.12 303 ASN A CA 1
ATOM 2384 C C . ASN A 1 303 ? 13.480 -23.791 -33.365 1.00 60.12 303 ASN A C 1
ATOM 2386 O O . ASN A 1 303 ? 14.367 -23.144 -33.925 1.00 60.12 303 ASN A O 1
ATOM 2390 N N . ILE A 1 304 ? 13.594 -25.094 -33.109 1.00 59.91 304 ILE A N 1
ATOM 2391 C CA . ILE A 1 304 ? 14.700 -25.902 -33.630 1.00 59.91 304 ILE A CA 1
ATOM 2392 C C . ILE A 1 304 ? 14.406 -26.131 -35.110 1.00 59.91 304 ILE A C 1
ATOM 2394 O O . ILE A 1 304 ? 13.684 -27.056 -35.477 1.00 59.91 304 ILE A O 1
ATOM 2398 N N . ASP A 1 305 ? 14.927 -25.245 -35.952 1.00 68.06 305 ASP A N 1
ATOM 2399 C CA . ASP A 1 305 ? 14.738 -25.312 -37.393 1.00 68.06 305 ASP A CA 1
ATOM 2400 C C . ASP A 1 305 ? 15.989 -25.890 -38.073 1.00 68.06 305 ASP A C 1
ATOM 2402 O O . ASP A 1 305 ? 17.088 -25.338 -37.992 1.00 68.06 305 ASP A O 1
ATOM 2406 N N . ASN A 1 306 ? 15.826 -27.019 -38.766 1.00 79.12 306 ASN A N 1
ATOM 2407 C CA . ASN A 1 306 ? 16.910 -27.704 -39.483 1.00 79.12 306 ASN A CA 1
ATOM 2408 C C . ASN A 1 306 ? 17.167 -27.107 -40.880 1.00 79.12 306 ASN A C 1
ATOM 2410 O O . ASN A 1 306 ? 17.893 -27.693 -41.685 1.00 79.12 306 ASN A O 1
ATOM 2414 N N . SER A 1 307 ? 16.608 -25.933 -41.178 1.00 82.88 307 SER A N 1
ATOM 2415 C CA . SER A 1 307 ? 16.752 -25.235 -42.462 1.00 82.88 307 SER A CA 1
ATOM 2416 C C . SER A 1 307 ? 18.209 -24.920 -42.839 1.00 82.88 307 SER A C 1
ATOM 2418 O O . SER A 1 307 ? 18.544 -24.845 -44.022 1.00 82.88 307 SER A O 1
ATOM 2420 N N . MET A 1 308 ? 19.103 -24.798 -41.854 1.00 80.94 308 MET A N 1
ATOM 2421 C CA . MET A 1 308 ? 20.539 -24.548 -42.056 1.00 80.94 308 MET A CA 1
ATOM 2422 C C . MET A 1 308 ? 21.373 -25.822 -42.276 1.00 80.94 308 MET A C 1
ATOM 2424 O O . MET A 1 308 ? 22.514 -25.731 -42.734 1.00 80.94 308 MET A O 1
ATOM 2428 N N . LEU A 1 309 ? 20.821 -27.010 -42.004 1.00 83.38 309 LEU A N 1
ATOM 2429 C CA . LEU A 1 309 ? 21.537 -28.285 -42.109 1.00 83.38 309 LEU A CA 1
ATOM 2430 C C . LEU A 1 309 ? 22.082 -28.563 -43.530 1.00 83.38 309 LEU A C 1
ATOM 2432 O O . LEU A 1 309 ? 23.245 -28.952 -43.638 1.00 83.38 309 LEU A O 1
ATOM 2436 N N . PRO A 1 310 ? 21.336 -28.320 -44.631 1.00 87.62 310 PRO A N 1
ATOM 2437 C CA . PRO A 1 310 ? 21.845 -28.561 -45.984 1.00 87.62 310 PRO A CA 1
ATOM 2438 C C . PRO A 1 310 ? 23.038 -27.664 -46.336 1.00 87.62 310 PRO A C 1
ATOM 2440 O O . PRO A 1 310 ? 24.043 -28.145 -46.857 1.00 87.62 310 PRO A O 1
ATOM 2443 N N . LYS A 1 311 ? 22.970 -26.375 -45.967 1.00 86.50 311 LYS A N 1
ATOM 2444 C CA . LYS A 1 311 ? 24.069 -25.414 -46.173 1.00 86.50 311 LYS A CA 1
ATOM 2445 C C . LYS A 1 311 ? 25.320 -25.823 -45.400 1.00 86.50 311 LYS A C 1
ATOM 2447 O O . LYS A 1 311 ? 26.433 -25.690 -45.901 1.00 86.50 311 LYS A O 1
ATOM 2452 N N . LEU A 1 312 ? 25.133 -26.350 -44.191 1.00 82.88 312 LEU A N 1
ATOM 2453 C CA . LEU A 1 312 ? 26.217 -26.866 -43.364 1.00 82.88 312 LEU A CA 1
ATOM 2454 C C . LEU A 1 312 ? 26.879 -28.086 -44.028 1.00 82.88 312 LEU A C 1
ATOM 2456 O O . LEU A 1 312 ? 28.100 -28.132 -44.141 1.00 82.88 312 LEU A O 1
ATOM 2460 N N . ILE A 1 313 ? 26.090 -29.038 -44.538 1.00 84.31 313 ILE A N 1
ATOM 2461 C CA . ILE A 1 313 ? 26.587 -30.237 -45.239 1.00 84.31 313 ILE A CA 1
ATOM 2462 C C . ILE A 1 313 ? 27.401 -29.864 -46.488 1.00 84.31 313 ILE A C 1
ATOM 2464 O O . ILE A 1 313 ? 28.459 -30.457 -46.724 1.00 84.31 313 ILE A O 1
ATOM 2468 N N . GLU A 1 314 ? 26.941 -28.874 -47.260 1.00 88.19 314 GLU A N 1
ATOM 2469 C CA . GLU A 1 314 ? 27.685 -28.329 -48.403 1.00 88.19 314 GLU A CA 1
ATOM 2470 C C . GLU A 1 314 ? 28.994 -27.656 -47.974 1.00 88.19 314 GLU A C 1
ATOM 2472 O O . GLU A 1 314 ? 30.030 -27.859 -48.610 1.00 88.19 314 GLU A O 1
ATOM 2477 N N . ALA A 1 315 ? 28.975 -26.883 -46.885 1.00 85.81 315 ALA A N 1
ATOM 2478 C CA . ALA A 1 315 ? 30.165 -26.222 -46.355 1.00 85.81 315 ALA A CA 1
ATOM 2479 C C . ALA A 1 315 ? 31.226 -27.232 -45.889 1.00 85.81 315 ALA A C 1
ATOM 2481 O O . ALA A 1 315 ? 32.399 -27.065 -46.217 1.00 85.81 315 ALA A O 1
ATOM 2482 N N . TYR A 1 316 ? 30.824 -28.321 -45.221 1.00 84.00 316 TYR A N 1
ATOM 2483 C CA . TYR A 1 316 ? 31.730 -29.429 -44.884 1.00 84.00 316 TYR A CA 1
ATOM 2484 C C . TYR A 1 316 ? 32.379 -30.043 -46.131 1.00 84.00 316 TYR A C 1
ATOM 2486 O O . TYR A 1 316 ? 33.562 -30.374 -46.101 1.00 84.00 316 TYR A O 1
ATOM 2494 N N . GLY A 1 317 ? 31.624 -30.158 -47.231 1.00 83.31 317 GLY A N 1
ATOM 2495 C CA . GLY A 1 317 ? 32.152 -30.615 -48.518 1.00 83.31 317 GLY A CA 1
ATOM 2496 C C . GLY A 1 317 ? 33.178 -29.650 -49.116 1.00 83.31 317 GLY A C 1
ATOM 2497 O O . GLY A 1 317 ? 34.225 -30.085 -49.579 1.00 83.31 317 GLY A O 1
ATOM 2498 N N . LYS A 1 318 ? 32.921 -28.337 -49.059 1.00 89.00 318 LYS A N 1
ATOM 2499 C CA . LYS A 1 318 ? 33.860 -27.312 -49.553 1.00 89.00 318 LYS A CA 1
ATOM 2500 C C . LYS A 1 318 ? 35.136 -27.215 -48.715 1.00 89.00 318 LYS A C 1
ATOM 2502 O O . LYS A 1 318 ? 36.198 -26.946 -49.262 1.00 89.00 318 LYS A O 1
ATOM 2507 N N . LEU A 1 319 ? 35.028 -27.413 -47.403 1.00 84.31 319 LEU A N 1
ATOM 2508 C CA . LEU A 1 319 ? 36.144 -27.283 -46.464 1.00 84.31 319 LEU A CA 1
ATOM 2509 C C . LEU A 1 319 ? 36.978 -28.568 -46.329 1.00 84.31 319 LEU A C 1
ATOM 2511 O O . LEU A 1 319 ? 37.999 -28.539 -45.650 1.00 84.31 319 LEU A O 1
ATOM 2515 N N . ASN A 1 320 ? 36.569 -29.683 -46.955 1.00 81.44 320 ASN A N 1
ATOM 2516 C CA . ASN A 1 320 ? 37.224 -30.995 -46.829 1.00 81.44 320 ASN A CA 1
ATOM 2517 C C . ASN A 1 320 ? 37.466 -31.421 -45.362 1.00 81.44 320 ASN A C 1
ATOM 2519 O O . ASN A 1 320 ? 38.435 -32.111 -45.047 1.00 81.44 320 ASN A O 1
ATOM 2523 N N . VAL A 1 321 ? 36.577 -31.021 -44.448 1.00 78.88 321 VAL A N 1
ATOM 2524 C CA . VAL A 1 321 ? 36.664 -31.375 -43.024 1.00 78.88 321 VAL A CA 1
ATOM 2525 C C . VAL A 1 321 ? 35.929 -32.693 -42.784 1.00 78.88 321 VAL A C 1
ATOM 2527 O O . VAL A 1 321 ? 34.803 -32.886 -43.248 1.00 78.88 321 VAL A O 1
ATOM 2530 N N . SER A 1 322 ? 36.559 -33.608 -42.043 1.00 76.81 322 SER A N 1
ATOM 2531 C CA . SER A 1 322 ? 35.963 -34.901 -41.692 1.00 76.81 322 SER A CA 1
ATOM 2532 C C . SER A 1 322 ? 34.693 -34.727 -40.851 1.00 76.81 322 SER A C 1
ATOM 2534 O O . SER A 1 322 ? 34.660 -33.943 -39.901 1.00 76.81 322 SER A O 1
ATOM 2536 N N . ARG A 1 323 ? 33.637 -35.477 -41.187 1.00 73.25 323 ARG A N 1
ATOM 2537 C CA . ARG A 1 323 ? 32.364 -35.481 -40.451 1.00 73.25 323 ARG A CA 1
ATOM 2538 C C . ARG A 1 323 ? 32.487 -36.397 -39.231 1.00 73.25 323 ARG A C 1
ATOM 2540 O O . ARG A 1 323 ? 32.192 -37.585 -39.317 1.00 73.25 323 ARG A O 1
ATOM 2547 N N . GLY A 1 324 ? 32.925 -35.847 -38.104 1.00 74.19 324 GLY A N 1
ATOM 2548 C CA . GLY A 1 324 ? 33.016 -36.560 -36.829 1.00 74.19 324 GLY A CA 1
ATOM 2549 C C . GLY A 1 324 ? 32.771 -35.632 -35.637 1.00 74.19 324 GLY A C 1
ATOM 2550 O O . GLY A 1 324 ? 32.774 -34.411 -35.809 1.00 74.19 324 GLY A O 1
ATOM 2551 N N . PRO A 1 325 ? 32.536 -36.177 -34.429 1.00 69.19 325 PRO A N 1
ATOM 2552 C CA . PRO A 1 325 ? 32.509 -35.365 -33.219 1.00 69.19 325 PRO A CA 1
ATOM 2553 C C . PRO A 1 325 ? 33.853 -34.646 -33.082 1.00 69.19 325 PRO A C 1
ATOM 2555 O O . PRO A 1 325 ? 34.905 -35.280 -33.160 1.00 69.19 325 PRO A O 1
ATOM 2558 N N . LEU A 1 326 ? 33.814 -33.321 -32.913 1.00 64.19 326 LEU A N 1
ATOM 2559 C CA . LEU A 1 326 ? 35.014 -32.511 -32.721 1.00 64.19 326 LEU A CA 1
ATOM 2560 C C . LEU A 1 326 ? 35.743 -33.011 -31.473 1.00 64.19 326 LEU A C 1
ATOM 2562 O O . LEU A 1 326 ? 35.301 -32.798 -30.345 1.00 64.19 326 LEU A O 1
ATOM 2566 N N . THR A 1 327 ? 36.859 -33.701 -31.671 1.00 65.44 327 THR A N 1
ATOM 2567 C CA . THR A 1 327 ? 37.785 -34.005 -30.587 1.00 65.44 327 THR A CA 1
ATOM 2568 C C . THR A 1 327 ? 38.591 -32.754 -30.300 1.00 65.44 327 THR A C 1
ATOM 2570 O O . THR A 1 327 ? 39.078 -32.109 -31.229 1.00 65.44 327 THR A O 1
ATOM 2573 N N . LEU A 1 328 ? 38.737 -32.413 -29.022 1.00 69.19 328 LEU A N 1
ATOM 2574 C CA . LEU A 1 328 ? 39.566 -31.294 -28.595 1.00 69.19 328 LEU A CA 1
ATOM 2575 C C . LEU A 1 328 ? 41.000 -31.559 -29.073 1.00 69.19 328 LEU A C 1
ATOM 2577 O O . LEU A 1 328 ? 41.684 -32.430 -28.532 1.00 69.19 328 LEU A O 1
ATOM 2581 N N . ILE A 1 329 ? 41.431 -30.862 -30.127 1.00 65.25 329 ILE A N 1
ATOM 2582 C CA . ILE A 1 329 ? 42.820 -30.921 -30.575 1.00 65.25 329 ILE A CA 1
ATOM 2583 C C . ILE A 1 329 ? 43.618 -30.287 -29.441 1.00 65.25 329 ILE A C 1
ATOM 2585 O O . ILE A 1 329 ? 43.462 -29.096 -29.166 1.00 65.25 329 ILE A O 1
ATOM 2589 N N . LYS A 1 330 ? 44.419 -31.087 -28.727 1.00 61.19 330 LYS A N 1
ATOM 2590 C CA . LYS A 1 330 ? 45.378 -30.525 -27.777 1.00 61.19 330 LYS A CA 1
ATOM 2591 C C . LYS A 1 330 ? 46.312 -29.633 -28.595 1.00 61.19 330 LYS A C 1
ATOM 2593 O O . LYS A 1 330 ? 46.902 -30.148 -29.542 1.00 61.19 330 LYS A O 1
ATOM 2598 N N . PRO A 1 331 ? 46.417 -28.330 -28.295 1.00 66.00 331 PRO A N 1
ATOM 2599 C CA . PRO A 1 331 ? 47.345 -27.477 -29.013 1.00 66.00 331 PRO A CA 1
ATOM 2600 C C . PRO A 1 331 ? 48.757 -28.012 -28.769 1.00 66.00 331 PRO A C 1
ATOM 2602 O O . PRO A 1 331 ? 49.242 -28.004 -27.637 1.00 66.00 331 PRO A O 1
ATOM 2605 N N . GLU A 1 332 ? 49.402 -28.508 -29.820 1.00 59.94 332 GLU A N 1
ATOM 2606 C CA . GLU A 1 332 ? 50.840 -28.747 -29.816 1.00 59.94 332 GLU A CA 1
ATOM 2607 C C . GLU A 1 332 ? 51.497 -27.375 -29.938 1.00 59.94 332 GLU A C 1
ATOM 2609 O O . GLU A 1 332 ? 51.609 -26.792 -31.014 1.00 59.94 332 GLU A O 1
ATOM 2614 N N . ILE A 1 333 ? 51.825 -26.782 -28.791 1.00 61.66 333 ILE A N 1
ATOM 2615 C CA . ILE A 1 333 ? 52.621 -25.562 -28.770 1.00 61.66 333 ILE A CA 1
ATOM 2616 C C . ILE A 1 333 ? 54.050 -26.001 -29.098 1.00 61.66 333 ILE A C 1
ATOM 2618 O O . ILE A 1 333 ? 54.787 -26.429 -28.215 1.00 61.66 333 ILE A O 1
ATOM 2622 N N . ASP A 1 334 ? 54.438 -25.891 -30.371 1.00 60.41 334 ASP A N 1
ATOM 2623 C CA . ASP A 1 334 ? 55.777 -26.247 -30.883 1.00 60.41 334 ASP A CA 1
ATOM 2624 C C . ASP A 1 334 ? 56.935 -25.511 -30.180 1.00 60.41 334 ASP A C 1
ATOM 2626 O O . ASP A 1 334 ? 58.109 -25.823 -30.380 1.00 60.41 334 ASP A O 1
ATOM 2630 N N . ARG A 1 335 ? 56.632 -24.514 -29.344 1.00 62.78 335 ARG A N 1
ATOM 2631 C CA . ARG A 1 335 ? 57.611 -23.803 -28.527 1.00 62.78 335 ARG A CA 1
ATOM 2632 C C . ARG A 1 335 ? 57.243 -23.904 -27.057 1.00 62.78 335 ARG A C 1
ATOM 2634 O O . ARG A 1 335 ? 56.188 -23.431 -26.642 1.00 62.78 335 ARG A O 1
ATOM 2641 N N . LEU A 1 336 ? 58.169 -24.446 -26.268 1.00 57.31 336 LEU A N 1
ATOM 2642 C CA . LEU A 1 336 ? 58.179 -24.245 -24.822 1.00 57.31 336 LEU A CA 1
ATOM 2643 C C . LEU A 1 336 ? 57.990 -22.741 -24.545 1.00 57.31 336 LEU A C 1
ATOM 2645 O O . LEU A 1 336 ? 58.695 -21.933 -25.163 1.00 57.31 336 LEU A O 1
ATOM 2649 N N . PRO A 1 337 ? 57.038 -22.341 -23.684 1.00 57.91 337 PRO A N 1
ATOM 2650 C CA . PRO A 1 337 ? 56.940 -20.948 -23.279 1.00 57.91 337 PRO A CA 1
ATOM 2651 C C . PRO A 1 337 ? 58.295 -20.534 -22.696 1.00 57.91 337 PRO A C 1
ATOM 2653 O O . PRO A 1 337 ? 58.865 -21.274 -21.892 1.00 57.91 337 PRO A O 1
ATOM 2656 N N . LEU A 1 338 ? 58.832 -19.389 -23.140 1.00 63.03 338 LEU A N 1
ATOM 2657 C CA . LEU A 1 338 ? 60.026 -18.806 -22.519 1.00 63.03 338 LEU A CA 1
ATOM 2658 C C . LEU A 1 338 ? 59.797 -18.723 -21.005 1.00 63.03 338 LEU A C 1
ATOM 2660 O O . LEU A 1 338 ? 58.675 -18.437 -20.583 1.00 63.03 338 LEU A O 1
ATOM 2664 N N . GLU A 1 339 ? 60.843 -18.961 -20.210 1.00 60.16 339 GLU A N 1
ATOM 2665 C CA . GLU A 1 339 ? 60.794 -18.806 -18.755 1.00 60.16 339 GLU A CA 1
ATOM 2666 C C . GLU A 1 339 ? 60.287 -17.397 -18.422 1.00 60.16 339 GLU A C 1
ATOM 2668 O O . GLU A 1 339 ? 60.967 -16.393 -18.635 1.00 60.16 339 GLU A O 1
ATOM 2673 N N . LEU A 1 340 ? 59.028 -17.319 -17.990 1.00 61.25 340 LEU A N 1
ATOM 2674 C CA . LEU A 1 340 ? 58.393 -16.066 -17.620 1.00 61.25 340 LEU A CA 1
ATOM 2675 C C . LEU A 1 340 ? 58.996 -15.623 -16.289 1.00 61.25 340 LEU A C 1
ATOM 2677 O O . LEU A 1 340 ? 58.678 -16.186 -15.241 1.00 61.25 340 LEU A O 1
ATOM 2681 N N . GLU A 1 341 ? 59.855 -14.608 -16.324 1.00 54.12 341 GLU A N 1
ATOM 2682 C CA . GLU A 1 341 ? 60.283 -13.935 -15.104 1.00 54.12 341 GLU A CA 1
ATOM 2683 C C . GLU A 1 341 ? 59.118 -13.101 -14.539 1.00 54.12 341 GLU A C 1
ATOM 2685 O O . GLU A 1 341 ? 58.421 -12.404 -15.289 1.00 54.12 341 GLU A O 1
ATOM 2690 N N . PRO A 1 342 ? 58.865 -13.154 -13.220 1.00 53.66 342 PRO A N 1
ATOM 2691 C CA . PRO A 1 342 ? 57.817 -12.357 -12.602 1.00 53.66 342 PRO A CA 1
ATOM 2692 C C . PRO A 1 342 ? 58.104 -10.864 -12.796 1.00 53.66 342 PRO A C 1
ATOM 2694 O O . PRO A 1 342 ? 59.206 -10.386 -12.528 1.00 53.66 342 PRO A O 1
ATOM 2697 N N . ALA A 1 343 ? 57.091 -10.108 -13.225 1.00 56.03 343 ALA A N 1
ATOM 2698 C CA . ALA A 1 343 ? 57.179 -8.659 -13.346 1.00 56.03 343 ALA A CA 1
ATOM 2699 C C . ALA A 1 343 ? 57.397 -8.031 -11.955 1.00 56.03 343 ALA A C 1
ATOM 2701 O O . ALA A 1 343 ? 56.468 -7.877 -11.167 1.00 56.03 343 ALA A O 1
ATOM 2702 N N . THR A 1 344 ? 58.643 -7.670 -11.647 1.00 54.66 344 THR A N 1
ATOM 2703 C CA . THR A 1 344 ? 59.056 -7.067 -10.367 1.00 54.66 344 THR A CA 1
ATOM 2704 C C . THR A 1 344 ? 58.757 -5.569 -10.267 1.00 54.66 344 THR A C 1
ATOM 2706 O O . THR A 1 344 ? 59.004 -4.958 -9.227 1.00 54.66 344 THR A O 1
ATOM 2709 N N . HIS A 1 345 ? 58.190 -4.954 -11.308 1.00 55.94 345 HIS A N 1
ATOM 2710 C CA . HIS A 1 345 ? 57.734 -3.569 -11.234 1.00 55.94 345 HIS A CA 1
ATOM 2711 C C . HIS A 1 345 ? 56.367 -3.492 -10.548 1.00 55.94 345 HIS A C 1
ATOM 2713 O O . HIS A 1 345 ? 55.337 -3.844 -11.118 1.00 55.94 345 HIS A O 1
ATOM 2719 N N . GLY A 1 346 ? 56.369 -3.008 -9.304 1.00 52.16 346 GLY A N 1
ATOM 2720 C CA . GLY A 1 346 ? 55.152 -2.721 -8.555 1.00 52.16 346 GLY A CA 1
ATOM 2721 C C . GLY A 1 346 ? 54.315 -1.627 -9.223 1.00 52.16 346 GLY A C 1
ATOM 2722 O O . GLY A 1 346 ? 54.841 -0.609 -9.676 1.00 52.16 346 GLY A O 1
ATOM 2723 N N . PHE A 1 347 ? 52.996 -1.819 -9.251 1.00 49.00 347 PHE A N 1
ATOM 2724 C CA . PHE A 1 347 ? 52.041 -0.803 -9.687 1.00 49.00 347 PHE A CA 1
ATOM 2725 C C . PHE A 1 347 ? 52.176 0.457 -8.815 1.00 49.00 347 PHE A C 1
ATOM 2727 O O . PHE A 1 347 ? 51.789 0.467 -7.645 1.00 49.00 347 PHE A O 1
ATOM 2734 N N . LEU A 1 348 ? 52.709 1.543 -9.381 1.00 46.34 348 LEU A N 1
ATOM 2735 C CA . LEU A 1 348 ? 52.687 2.863 -8.752 1.00 46.34 348 LEU A CA 1
ATOM 2736 C C . LEU A 1 348 ? 51.263 3.433 -8.810 1.00 46.34 348 LEU A C 1
ATOM 2738 O O . LEU A 1 348 ? 50.911 4.203 -9.702 1.00 46.34 348 LEU A O 1
ATOM 2742 N N . LEU A 1 349 ? 50.436 3.082 -7.824 1.00 43.53 349 LEU A N 1
ATOM 2743 C CA . LEU A 1 349 ? 49.248 3.864 -7.490 1.00 43.53 349 LEU A CA 1
ATOM 2744 C C . LEU A 1 349 ? 49.716 5.229 -6.972 1.00 43.53 349 LEU A C 1
ATOM 2746 O O . LEU A 1 349 ? 50.258 5.347 -5.871 1.00 43.53 349 LEU A O 1
ATOM 2750 N N . ARG A 1 350 ? 49.534 6.265 -7.796 1.00 41.00 350 ARG A N 1
ATOM 2751 C CA . ARG A 1 350 ? 49.827 7.666 -7.475 1.00 41.00 350 ARG A CA 1
ATOM 2752 C C . ARG A 1 350 ? 49.051 8.062 -6.212 1.00 41.00 350 ARG A C 1
ATOM 2754 O O . ARG A 1 350 ? 47.860 8.353 -6.277 1.00 41.00 350 ARG A O 1
ATOM 2761 N N . LYS A 1 351 ? 49.716 8.051 -5.052 1.00 40.59 351 LYS A N 1
ATOM 2762 C CA . LYS A 1 351 ? 49.170 8.583 -3.796 1.00 40.59 351 LYS A CA 1
ATOM 2763 C C . LYS A 1 351 ? 48.856 10.068 -3.998 1.00 40.59 351 LYS A C 1
ATOM 2765 O O . LYS A 1 351 ? 49.769 10.877 -4.121 1.00 40.59 351 LYS A O 1
ATOM 2770 N N . LEU A 1 352 ? 47.570 10.415 -4.025 1.00 40.69 352 LEU A N 1
ATOM 2771 C CA . LEU A 1 352 ? 47.104 11.781 -3.803 1.00 40.69 352 LEU A CA 1
ATOM 2772 C C . LEU A 1 352 ? 47.421 12.141 -2.348 1.00 40.69 352 LEU A C 1
ATOM 2774 O O . LEU A 1 352 ? 46.753 11.691 -1.418 1.00 40.69 352 LEU A O 1
ATOM 2778 N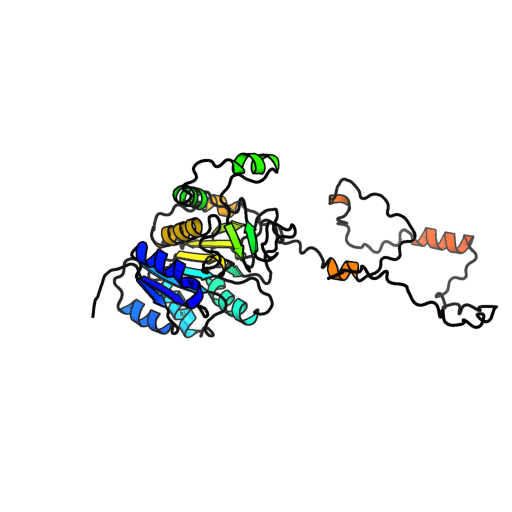 N . THR A 1 353 ? 48.486 12.908 -2.156 1.00 40.00 353 THR A N 1
ATOM 2779 C CA . THR A 1 353 ? 48.813 13.574 -0.900 1.00 40.00 353 THR A CA 1
ATOM 2780 C C . THR A 1 353 ? 47.689 14.548 -0.543 1.00 40.00 353 THR A C 1
ATOM 2782 O O . THR A 1 353 ? 47.484 15.553 -1.216 1.00 40.00 353 THR A O 1
ATOM 2785 N N . ARG A 1 354 ? 46.945 14.253 0.528 1.00 40.84 354 ARG A N 1
ATOM 2786 C CA . ARG A 1 354 ? 46.290 15.290 1.334 1.00 40.84 354 ARG A CA 1
ATOM 2787 C C . ARG A 1 354 ? 47.298 15.703 2.401 1.00 40.84 354 ARG A C 1
ATOM 2789 O O . ARG A 1 354 ? 47.562 14.930 3.320 1.00 40.84 354 ARG A O 1
ATOM 2796 N N . GLU A 1 355 ? 47.918 16.862 2.211 1.00 42.12 355 GLU A N 1
ATOM 2797 C CA . GLU A 1 355 ? 48.694 17.525 3.259 1.00 42.12 355 GLU A CA 1
ATOM 2798 C C . GLU A 1 355 ? 47.749 18.105 4.324 1.00 42.12 355 GLU A C 1
ATOM 2800 O O . GLU A 1 355 ? 46.573 18.351 4.050 1.00 42.12 355 GLU A O 1
ATOM 2805 N N . LYS A 1 356 ? 48.276 18.182 5.549 1.00 39.47 356 LYS A N 1
ATOM 2806 C CA . LYS A 1 356 ? 47.592 18.499 6.810 1.00 39.47 356 LYS A CA 1
ATOM 2807 C C . LYS A 1 356 ? 47.000 19.899 6.872 1.00 39.47 356 LYS A C 1
ATOM 2809 O O . LYS A 1 356 ? 47.638 20.820 6.321 1.00 39.47 356 LYS A O 1
#

pLDDT: mean 75.1, std 14.48, range [32.72, 94.06]